Protein AF-A0ABD2W6V0-F1 (afdb_monomer)

Foldseek 3Di:
DAADPDADPVRVVVVLVCLVVQKDWLHDHPPDAQFADPVGGHNPDTDIDHPVQSVQWPDWDFAPDDPHRGTDIDTDGPPPPVPPVPFPPFDFPPVQFPVVQLVVLLVVLVVVLVVQCVVPVPDPVSNVVSNVVSNVRSSVRTTDTDRDDDDPDPVCDPVVVVLVVQLVVLSVCLNVCVVVPHDPVSNVVSVVSNVVSVND

InterPro domains:
  IPR005135 Endonuclease/exonuclease/phosphatase [PF14529] (1-73)
  IPR036691 Endonuclease/exonuclease/phosphatase superfamily [G3DSA:3.60.10.10] (1-77)
  IPR036691 Endonuclease/exonuclease/phosphatase superfamily [SSF56219] (1-79)

Radius of gyration: 30.48 Å; Cα contacts (8 Å, |Δi|>4): 213; chains: 1; bounding box: 74×31×85 Å

Nearest PDB structures (foldseek):
  2v0s-assembly1_A  TM=8.264E-01  e=1.433E-03  Homo sapiens
  5xsj-assembly1_L  TM=3.175E-01  e=5.972E+00  Clostridium beijerinckii NCIMB 8052
  6osr-assembly2_F  TM=2.141E-01  e=7.159E+00  Influenza A virus (A/Melbourne/1/1946(H1N1))

Sequence (200 aa):
MWGDSTTNENGEEFERFLAESGLVVLNENRGEPTFQTVNGASFIDATFASPGIARKLNLWRVETWGQSDYRPIRMEFSFEDEVETPKRDARFCVKRGKWGKYTESLLESKNKIRATITEYADDVNKKADAINDGIVKACNDAIPTSTGKYKQQAWWTGCLRIAKKKTEMLRRRYVAIMTEGRSAQSIEQARRMYRIQRRR

pLDDT: mean 82.99, std 11.91, range [44.0, 95.81]

Mean predicted aligned error: 15.38 Å

Secondary structure (DSSP, 8-state):
--S-SS--HHHHHHHHHHHHTT-EE----SS--SEEETTEEE-----EE-HHHHTTEEEEEE---SSSSBPPEEEEE------------PEE-GGG--HHHHHHHHHHHHHHHHHHHHHTTT-HHHHHHHHHHHHHHHHHHHS-EE-PPPPPPTTS-HHHHHHHHHHHHHHHHHHHHHHTT--HHHHHHHHHHHHHHHT-

Structure (mmCIF, N/CA/C/O backbone):
data_AF-A0ABD2W6V0-F1
#
_entry.id   AF-A0ABD2W6V0-F1
#
loop_
_atom_site.group_PDB
_atom_site.id
_atom_site.type_symbol
_atom_site.label_atom_id
_atom_site.label_alt_id
_atom_site.label_comp_id
_atom_site.label_asym_id
_atom_site.label_entity_id
_atom_site.label_seq_id
_atom_site.pdbx_PDB_ins_code
_atom_site.Cartn_x
_atom_site.Cartn_y
_atom_site.Cartn_z
_atom_site.occupancy
_atom_site.B_iso_or_equiv
_atom_site.auth_seq_id
_atom_site.auth_comp_id
_atom_site.auth_asym_id
_atom_site.auth_atom_id
_atom_site.pdbx_PDB_model_num
ATOM 1 N N . MET A 1 1 ? 13.698 -5.929 -18.998 1.00 63.06 1 MET A N 1
ATOM 2 C CA . MET A 1 1 ? 12.881 -6.375 -17.831 1.00 63.06 1 MET A CA 1
ATOM 3 C C . MET A 1 1 ? 11.381 -6.010 -17.912 1.00 63.06 1 MET A C 1
ATOM 5 O O . MET A 1 1 ? 10.643 -6.412 -17.016 1.00 63.06 1 MET A O 1
ATOM 9 N N . TRP A 1 2 ? 10.890 -5.346 -18.969 1.00 73.62 2 TRP A N 1
ATOM 10 C CA . TRP A 1 2 ? 9.526 -4.770 -19.025 1.00 73.62 2 TRP A CA 1
ATOM 11 C C . TRP A 1 2 ? 8.731 -5.056 -20.317 1.00 73.62 2 TRP A C 1
ATOM 13 O O . TRP A 1 2 ? 7.755 -4.374 -20.599 1.00 73.62 2 TRP A O 1
ATOM 23 N N . GLY A 1 3 ? 9.116 -6.073 -21.090 1.00 68.19 3 GLY A N 1
ATOM 24 C CA . GLY A 1 3 ? 8.391 -6.487 -22.301 1.00 68.19 3 GLY A CA 1
ATOM 25 C C . GLY A 1 3 ? 9.328 -6.939 -23.414 1.00 68.19 3 GLY A C 1
ATOM 26 O O . GLY A 1 3 ? 9.042 -7.920 -24.088 1.00 68.19 3 GLY A O 1
ATOM 27 N N . ASP A 1 4 ? 10.505 -6.316 -23.505 1.00 71.06 4 ASP A N 1
ATOM 28 C CA . ASP A 1 4 ? 11.503 -6.677 -24.509 1.00 71.06 4 ASP A CA 1
ATOM 29 C C . ASP A 1 4 ? 12.156 -8.047 -24.224 1.00 71.06 4 ASP A C 1
ATOM 31 O O . ASP A 1 4 ? 12.380 -8.442 -23.068 1.00 71.06 4 ASP A O 1
ATOM 35 N N . SER A 1 5 ? 12.447 -8.766 -25.308 1.00 67.38 5 SER A N 1
ATOM 36 C CA . SER A 1 5 ? 13.167 -10.041 -25.340 1.00 67.38 5 SER A CA 1
ATOM 37 C C . SER A 1 5 ? 14.677 -9.863 -25.179 1.00 67.38 5 SER A C 1
ATOM 39 O O . SER A 1 5 ? 15.352 -10.769 -24.684 1.00 67.38 5 SER A O 1
ATOM 41 N N . THR A 1 6 ? 15.188 -8.681 -25.527 1.00 69.88 6 THR A N 1
ATOM 42 C CA . THR A 1 6 ? 16.604 -8.320 -25.434 1.00 69.88 6 THR A CA 1
ATOM 43 C C . THR A 1 6 ? 16.825 -7.192 -24.425 1.00 69.88 6 THR A C 1
ATOM 45 O O . THR A 1 6 ? 15.887 -6.579 -23.912 1.00 69.88 6 THR A O 1
ATOM 48 N N . THR A 1 7 ? 18.071 -6.966 -24.012 1.00 73.50 7 THR A N 1
ATOM 49 C CA . THR A 1 7 ? 18.424 -5.811 -23.178 1.00 73.50 7 THR A CA 1
ATOM 50 C C . THR A 1 7 ? 19.728 -5.220 -23.693 1.00 73.50 7 THR A C 1
ATOM 52 O O . THR A 1 7 ? 20.683 -5.960 -23.900 1.00 73.50 7 THR A O 1
ATOM 55 N N . ASN A 1 8 ? 19.736 -3.911 -23.937 1.00 82.75 8 ASN A N 1
ATOM 56 C CA . ASN A 1 8 ? 20.915 -3.136 -24.323 1.00 82.75 8 ASN A CA 1
ATOM 57 C C . ASN A 1 8 ? 21.570 -2.500 -23.084 1.00 82.75 8 ASN A C 1
ATOM 59 O O . ASN A 1 8 ? 21.009 -2.580 -21.993 1.00 82.75 8 ASN A O 1
ATOM 63 N N . GLU A 1 9 ? 22.719 -1.842 -23.258 1.00 84.19 9 GLU A N 1
ATOM 64 C CA . GLU A 1 9 ? 23.483 -1.198 -22.173 1.00 84.19 9 GLU A CA 1
ATOM 65 C C . GLU A 1 9 ? 22.617 -0.258 -21.321 1.00 84.19 9 GLU A C 1
ATOM 67 O O . GLU A 1 9 ? 22.567 -0.402 -20.099 1.00 84.19 9 GLU A O 1
ATOM 72 N N . ASN A 1 10 ? 21.826 0.607 -21.967 1.00 84.19 10 ASN A N 1
ATOM 73 C CA . ASN A 1 10 ? 20.881 1.501 -21.288 1.00 84.19 10 ASN A CA 1
ATOM 74 C C . ASN A 1 10 ? 19.870 0.725 -20.431 1.00 84.19 10 ASN A C 1
ATOM 76 O O . ASN A 1 10 ? 19.528 1.124 -19.319 1.00 84.19 10 ASN A O 1
ATOM 80 N N . GLY A 1 11 ? 19.385 -0.411 -20.934 1.00 84.88 11 GLY A N 1
ATOM 81 C CA . GLY A 1 11 ? 18.482 -1.275 -20.191 1.00 84.88 11 GLY A CA 1
ATOM 82 C C . GLY A 1 11 ? 19.157 -1.988 -19.017 1.00 84.88 11 GLY A C 1
ATOM 83 O O . GLY A 1 11 ? 18.492 -2.268 -18.021 1.00 84.88 11 GLY A O 1
ATOM 84 N N . GLU A 1 12 ? 20.458 -2.269 -19.085 1.00 83.44 12 GLU A N 1
ATOM 85 C CA . GLU A 1 12 ? 21.214 -2.824 -17.955 1.00 83.44 12 GLU A CA 1
ATOM 86 C C . GLU A 1 12 ? 21.424 -1.792 -16.853 1.00 83.44 12 GLU A C 1
ATOM 88 O O . GLU A 1 12 ? 21.203 -2.092 -15.678 1.00 83.44 12 GLU A O 1
ATOM 93 N N . GLU A 1 13 ? 21.800 -0.571 -17.230 1.00 87.25 13 GLU A N 1
ATOM 94 C CA . GLU A 1 13 ? 21.973 0.542 -16.302 1.00 87.25 13 GLU A CA 1
ATOM 95 C C . GLU A 1 13 ? 20.653 0.904 -15.617 1.00 87.25 13 GLU A C 1
ATOM 97 O O . GLU A 1 13 ? 20.587 1.027 -14.393 1.00 87.25 13 GLU A O 1
ATOM 102 N N . PHE A 1 14 ? 19.558 0.954 -16.373 1.00 87.31 14 PHE A N 1
ATOM 103 C CA . PHE A 1 14 ? 18.242 1.196 -15.799 1.00 87.31 14 PHE A CA 1
ATOM 104 C C . PHE A 1 14 ? 17.790 0.053 -14.872 1.00 87.31 14 PHE A C 1
ATOM 106 O O . PHE A 1 14 ? 17.247 0.292 -13.794 1.00 87.31 14 PHE A O 1
ATOM 113 N N . GLU A 1 15 ? 18.060 -1.211 -15.220 1.00 84.06 15 GLU A N 1
ATOM 114 C CA . GLU A 1 15 ? 17.779 -2.340 -14.324 1.00 84.06 15 GLU A CA 1
ATOM 115 C C . GLU A 1 15 ? 18.611 -2.300 -13.036 1.00 84.06 15 GLU A C 1
ATOM 117 O O . GLU A 1 15 ? 18.109 -2.688 -11.974 1.00 84.06 15 GLU A O 1
ATOM 122 N N . ARG A 1 16 ? 19.862 -1.833 -13.115 1.00 83.12 16 ARG A N 1
ATOM 123 C CA . ARG A 1 16 ? 20.718 -1.580 -11.950 1.00 83.12 16 ARG A CA 1
ATOM 124 C C . ARG A 1 16 ? 20.098 -0.508 -11.058 1.00 83.12 16 ARG A C 1
ATOM 126 O O . ARG A 1 16 ? 19.854 -0.784 -9.884 1.00 83.12 16 ARG A O 1
ATOM 133 N N . PHE A 1 17 ? 19.745 0.641 -11.634 1.00 89.12 17 PHE A N 1
ATOM 134 C CA . PHE A 1 17 ? 19.101 1.748 -10.929 1.00 89.12 17 PHE A CA 1
ATOM 135 C C . PHE A 1 17 ? 17.843 1.300 -10.171 1.00 89.12 17 PHE A C 1
ATOM 137 O O . PHE A 1 17 ? 17.684 1.597 -8.984 1.00 89.12 17 PHE A O 1
ATOM 144 N N . LEU A 1 18 ? 16.960 0.533 -10.820 1.00 88.75 18 LEU A N 1
ATOM 145 C CA . LEU A 1 18 ? 15.741 0.033 -10.180 1.00 88.75 18 LEU A CA 1
ATOM 146 C C . LEU A 1 18 ? 16.046 -0.910 -9.011 1.00 88.75 18 LEU A C 1
ATOM 148 O O . LEU A 1 18 ? 15.394 -0.849 -7.965 1.00 88.75 18 LEU A O 1
ATOM 152 N N . ALA A 1 19 ? 17.034 -1.790 -9.177 1.00 83.38 19 ALA A N 1
ATOM 153 C CA . ALA A 1 19 ? 17.402 -2.757 -8.156 1.00 83.38 19 ALA A CA 1
ATOM 154 C C . ALA A 1 19 ? 18.007 -2.077 -6.916 1.00 83.38 19 ALA A C 1
ATOM 156 O O . ALA A 1 19 ? 17.573 -2.378 -5.796 1.00 83.38 19 ALA A O 1
ATOM 157 N N . G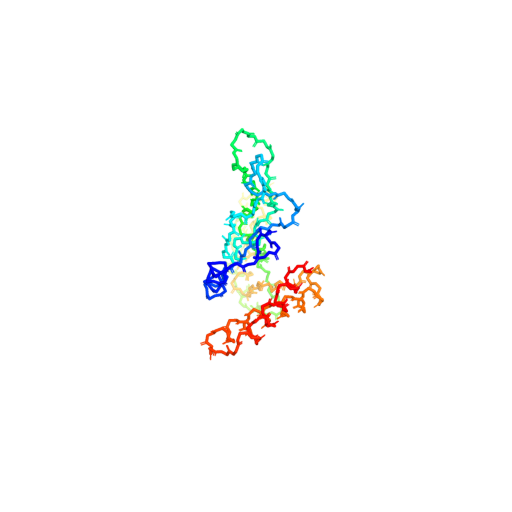LU A 1 20 ? 18.927 -1.134 -7.121 1.00 84.81 20 GLU A N 1
ATOM 158 C CA . GLU A 1 20 ? 19.550 -0.314 -6.074 1.00 84.81 20 GLU A CA 1
ATOM 159 C C . GLU A 1 20 ? 18.516 0.556 -5.349 1.00 84.81 20 GLU A C 1
ATOM 161 O O . GLU A 1 20 ? 18.465 0.560 -4.120 1.00 84.81 20 GLU A O 1
ATOM 166 N N . SER A 1 21 ? 17.598 1.180 -6.092 1.00 87.06 21 SER A N 1
ATOM 167 C CA . SER A 1 21 ? 16.547 2.051 -5.542 1.00 87.06 21 SER A CA 1
ATOM 168 C C . SER A 1 21 ? 15.407 1.298 -4.845 1.00 87.06 21 SER A C 1
ATOM 170 O O . SER A 1 21 ? 14.470 1.907 -4.331 1.00 87.06 21 SER A O 1
ATOM 172 N N . GLY A 1 22 ? 15.423 -0.039 -4.834 1.00 85.00 22 GLY A N 1
ATOM 173 C CA . GLY A 1 22 ? 14.339 -0.816 -4.225 1.00 85.00 22 GLY A CA 1
ATOM 174 C C . GLY A 1 22 ? 13.036 -0.830 -5.029 1.00 85.00 22 GLY A C 1
ATOM 175 O O . GLY A 1 22 ? 12.016 -1.285 -4.511 1.00 85.00 22 GLY A O 1
ATOM 176 N N . LEU A 1 23 ? 13.057 -0.346 -6.270 1.00 89.06 23 LEU A N 1
ATOM 177 C CA . LEU A 1 23 ? 11.894 -0.227 -7.140 1.00 89.06 23 LEU A CA 1
ATOM 178 C C . LEU A 1 23 ? 11.619 -1.549 -7.860 1.00 89.06 23 LEU A C 1
ATOM 180 O O . LEU A 1 23 ? 12.506 -2.374 -8.097 1.00 89.06 23 LEU A O 1
ATOM 184 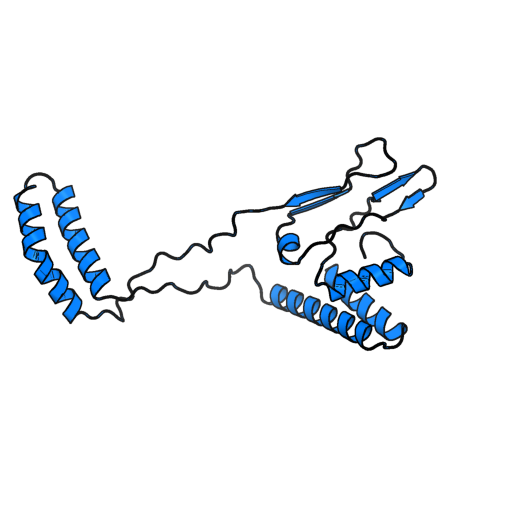N N . VAL A 1 24 ? 10.355 -1.761 -8.210 1.00 86.69 24 VAL A N 1
ATOM 185 C CA . VAL A 1 24 ? 9.910 -2.932 -8.963 1.00 86.69 24 VAL A CA 1
ATOM 186 C C . VAL A 1 24 ? 9.209 -2.485 -10.235 1.00 86.69 24 VAL A C 1
ATOM 188 O O . VAL A 1 24 ? 8.415 -1.549 -10.218 1.00 86.69 24 VAL A O 1
ATOM 191 N N . VAL A 1 25 ? 9.506 -3.162 -11.342 1.00 90.06 25 VAL A N 1
ATOM 192 C CA . VAL A 1 25 ? 8.800 -2.950 -12.612 1.00 90.06 25 VAL A CA 1
ATOM 193 C C . VAL A 1 25 ? 7.366 -3.479 -12.483 1.00 90.06 25 VAL A C 1
ATOM 195 O O . VAL A 1 25 ? 7.144 -4.542 -11.898 1.00 90.06 25 VAL A O 1
ATOM 198 N N . LEU A 1 26 ? 6.408 -2.742 -13.031 1.00 90.81 26 LEU A N 1
ATOM 199 C CA . LEU A 1 26 ? 4.979 -3.058 -13.006 1.00 90.81 26 LEU A CA 1
ATOM 200 C C . LEU A 1 26 ? 4.469 -3.623 -14.334 1.00 90.81 26 LEU A C 1
ATOM 202 O O . LEU A 1 26 ? 3.391 -4.203 -14.350 1.00 90.81 26 LEU A O 1
ATOM 206 N N . ASN A 1 27 ? 5.240 -3.497 -15.421 1.00 89.81 27 ASN A N 1
ATOM 207 C CA . ASN A 1 27 ? 4.864 -4.035 -16.726 1.00 89.81 27 ASN A CA 1
ATOM 208 C C . ASN A 1 27 ? 4.525 -5.530 -16.643 1.00 89.81 27 ASN A C 1
ATOM 210 O O . ASN A 1 27 ? 5.378 -6.353 -16.285 1.00 89.81 27 ASN A O 1
ATOM 214 N N . GLU A 1 28 ? 3.300 -5.875 -17.036 1.00 80.75 28 GLU A N 1
ATOM 215 C CA . GLU A 1 28 ? 2.890 -7.248 -17.305 1.00 80.75 28 GLU A CA 1
ATOM 216 C C . GLU A 1 28 ? 3.189 -7.577 -18.765 1.00 80.75 28 GLU A C 1
ATOM 218 O O . GLU A 1 28 ? 2.693 -6.929 -19.684 1.00 80.75 28 GLU A O 1
ATOM 223 N N . ASN A 1 29 ? 3.994 -8.611 -19.007 1.00 65.56 29 ASN A N 1
ATOM 224 C CA . ASN A 1 29 ? 4.285 -9.026 -20.373 1.00 65.56 29 ASN A CA 1
ATOM 225 C C . ASN A 1 29 ? 3.131 -9.876 -20.928 1.00 65.56 29 ASN A C 1
ATOM 227 O O . ASN A 1 29 ? 3.187 -11.104 -20.885 1.00 65.56 29 ASN A O 1
ATOM 231 N N . ARG A 1 30 ? 2.078 -9.210 -21.416 1.00 66.62 30 ARG A N 1
ATOM 232 C CA . ARG A 1 30 ? 0.943 -9.842 -22.113 1.00 66.62 30 ARG A CA 1
ATOM 233 C C . ARG A 1 30 ? 1.090 -9.864 -23.640 1.00 66.62 30 ARG A C 1
ATOM 235 O O . ARG A 1 30 ? 0.164 -10.286 -24.317 1.00 66.62 30 ARG A O 1
ATOM 242 N N . GLY A 1 31 ? 2.242 -9.448 -24.171 1.00 69.38 31 GLY A N 1
ATOM 243 C CA . GLY A 1 31 ? 2.550 -9.501 -25.605 1.00 69.38 31 GLY A CA 1
ATOM 244 C C . GLY A 1 31 ? 2.208 -8.244 -26.412 1.00 69.38 31 GLY A C 1
ATOM 245 O O . GLY A 1 31 ? 2.571 -8.183 -27.581 1.00 69.38 31 GLY A O 1
ATOM 246 N N . GLU A 1 32 ? 1.584 -7.228 -25.811 1.00 87.25 32 GLU A N 1
ATOM 247 C CA . GLU A 1 32 ? 1.271 -5.972 -26.505 1.00 87.25 32 GLU A CA 1
ATOM 248 C C . GLU A 1 32 ? 2.446 -4.973 -26.430 1.0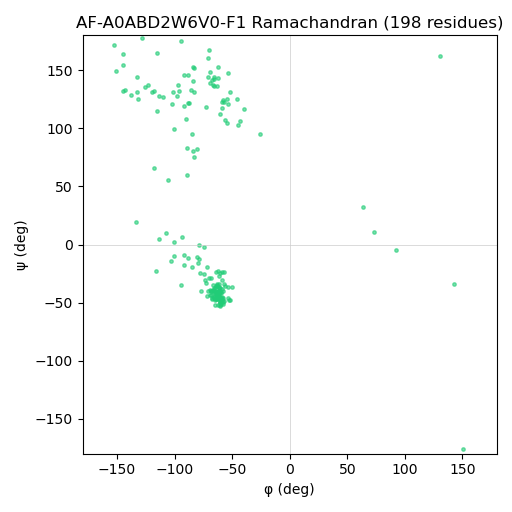0 87.25 32 GLU A C 1
ATOM 250 O O . GLU A 1 32 ? 2.850 -4.615 -25.318 1.00 87.25 32 GLU A O 1
ATOM 255 N N . PRO A 1 33 ? 3.002 -4.510 -27.569 1.00 89.94 33 PRO A N 1
ATOM 256 C CA . PRO A 1 33 ? 4.087 -3.525 -27.595 1.00 89.94 33 PRO A CA 1
ATOM 257 C C . PRO A 1 33 ? 3.605 -2.151 -27.130 1.00 89.94 33 PRO A C 1
ATOM 259 O O . PRO A 1 33 ? 2.457 -1.794 -27.375 1.00 89.94 33 PRO A O 1
ATOM 262 N N . THR A 1 34 ? 4.470 -1.360 -26.495 1.00 91.25 34 THR A N 1
ATOM 263 C CA . THR A 1 34 ? 4.124 0.010 -26.062 1.00 91.25 34 THR A CA 1
ATOM 264 C C . THR A 1 34 ? 4.323 1.036 -27.177 1.00 91.25 34 THR A C 1
ATOM 266 O O . THR A 1 34 ? 3.720 2.103 -27.152 1.00 91.25 34 THR A O 1
ATOM 269 N N . PHE A 1 35 ? 5.112 0.680 -28.191 1.00 91.56 35 PHE A N 1
ATOM 270 C CA . PHE A 1 35 ? 5.339 1.468 -29.391 1.00 91.56 35 PHE A CA 1
ATOM 271 C C . PHE A 1 35 ? 5.206 0.577 -30.629 1.00 91.56 35 PHE A C 1
ATOM 273 O O . PHE A 1 35 ? 5.790 -0.509 -30.683 1.00 91.56 35 PHE A O 1
ATOM 280 N N . GLN A 1 36 ? 4.442 1.012 -31.626 1.00 92.12 36 GLN A N 1
ATOM 281 C CA . GLN A 1 36 ? 4.254 0.281 -32.871 1.00 92.12 36 GLN A CA 1
ATOM 282 C C . GLN A 1 36 ? 4.133 1.226 -34.062 1.00 92.12 36 GLN A C 1
ATOM 284 O O . GLN A 1 36 ? 3.330 2.147 -34.061 1.00 92.12 36 GLN A O 1
ATOM 289 N N . THR A 1 37 ? 4.881 0.909 -35.113 1.00 91.62 37 THR A N 1
ATOM 290 C CA . THR A 1 37 ? 4.839 1.578 -36.416 1.00 91.62 37 THR A CA 1
ATOM 291 C C . THR A 1 37 ? 4.657 0.537 -37.520 1.00 91.62 37 THR A C 1
ATOM 293 O O . THR A 1 37 ? 4.709 -0.672 -37.275 1.00 91.62 37 THR A O 1
ATOM 296 N N . VAL A 1 38 ? 4.545 0.994 -38.769 1.00 89.62 38 VAL A N 1
ATOM 297 C CA . VAL A 1 38 ? 4.610 0.118 -39.953 1.0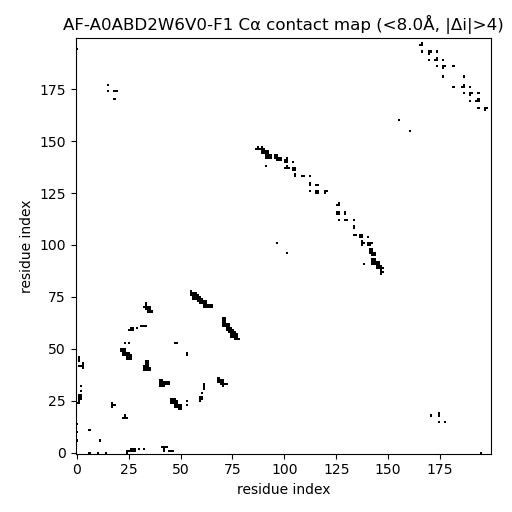0 89.62 38 VAL A CA 1
ATOM 298 C C . VAL A 1 38 ? 5.929 -0.660 -40.062 1.00 89.62 38 VAL A C 1
ATOM 300 O O . VAL A 1 38 ? 5.962 -1.724 -40.671 1.00 89.62 38 VAL A O 1
ATOM 303 N N . ASN A 1 39 ? 7.006 -0.156 -39.449 1.00 91.81 39 ASN A N 1
ATOM 304 C CA . ASN A 1 39 ? 8.349 -0.732 -39.536 1.00 91.81 39 ASN A CA 1
ATOM 305 C C . ASN A 1 39 ? 8.656 -1.731 -38.412 1.00 91.81 39 ASN A C 1
ATOM 307 O O . ASN A 1 39 ? 9.696 -2.387 -38.446 1.00 91.81 39 ASN A O 1
ATOM 311 N N . GLY A 1 40 ? 7.789 -1.845 -37.403 1.00 89.06 40 GLY A N 1
ATOM 312 C CA . GLY A 1 40 ? 7.996 -2.768 -36.292 1.00 89.06 40 GLY A CA 1
ATOM 313 C C . GLY A 1 40 ? 7.380 -2.307 -34.979 1.00 89.06 40 GLY A C 1
ATOM 314 O O . GLY A 1 40 ? 6.708 -1.278 -34.898 1.00 89.06 40 GLY A O 1
ATOM 315 N N . ALA A 1 41 ? 7.627 -3.100 -33.940 1.00 89.88 41 ALA A N 1
ATOM 316 C CA . ALA A 1 41 ? 7.063 -2.928 -32.611 1.00 89.88 41 ALA A CA 1
ATOM 317 C C . ALA A 1 41 ? 8.146 -3.052 -31.532 1.00 89.88 41 ALA A C 1
ATOM 319 O O . ALA A 1 41 ? 9.061 -3.867 -31.661 1.00 89.88 41 ALA A O 1
ATOM 320 N N . SER A 1 42 ? 8.035 -2.264 -30.464 1.00 88.56 42 SER A N 1
ATOM 321 C CA . SER A 1 42 ? 8.988 -2.266 -29.354 1.00 88.56 42 SER A CA 1
ATOM 322 C C . SER A 1 42 ? 8.315 -2.019 -27.998 1.00 88.56 42 SER A C 1
ATOM 324 O O . SER A 1 42 ? 7.160 -1.599 -27.897 1.00 88.56 42 SER A O 1
ATOM 326 N N . PHE A 1 43 ? 9.048 -2.338 -26.929 1.00 89.88 43 PHE A N 1
ATOM 327 C CA . PHE A 1 43 ? 8.601 -2.246 -25.536 1.00 89.88 43 PHE A CA 1
ATOM 328 C C . PHE A 1 43 ? 9.489 -1.249 -24.789 1.00 89.88 43 PHE A C 1
ATOM 330 O O . PHE A 1 43 ? 10.293 -1.629 -23.935 1.00 89.88 43 PHE A O 1
ATOM 337 N N . ILE A 1 44 ? 9.408 0.019 -25.175 1.00 88.50 44 ILE A N 1
ATOM 338 C CA . ILE A 1 44 ? 10.313 1.066 -24.684 1.00 88.50 44 ILE A CA 1
ATOM 339 C C . ILE A 1 44 ? 9.782 1.786 -23.441 1.00 88.50 44 ILE A C 1
ATOM 341 O O . ILE A 1 44 ? 10.569 2.374 -22.703 1.00 88.50 44 ILE A O 1
ATOM 345 N N . ASP A 1 45 ? 8.484 1.673 -23.150 1.00 90.50 45 ASP A N 1
ATOM 346 C CA . ASP A 1 45 ? 7.868 2.334 -22.002 1.00 90.50 45 ASP A CA 1
ATOM 347 C C . ASP A 1 45 ? 7.875 1.421 -20.771 1.00 90.50 45 ASP A C 1
ATOM 349 O O . ASP A 1 45 ? 7.286 0.334 -20.745 1.00 90.50 45 ASP A O 1
ATOM 353 N N . ALA A 1 46 ? 8.547 1.874 -19.713 1.00 89.75 46 ALA A N 1
ATOM 354 C CA . ALA A 1 46 ? 8.672 1.148 -18.457 1.00 89.75 46 ALA A CA 1
ATOM 355 C C . ALA A 1 46 ? 7.879 1.838 -17.343 1.00 89.75 46 ALA A C 1
ATOM 357 O O . ALA A 1 46 ? 8.085 3.006 -17.028 1.00 89.75 46 ALA A O 1
ATOM 358 N N . THR A 1 47 ? 7.010 1.082 -16.682 1.00 92.44 47 THR A N 1
ATOM 359 C CA . THR A 1 47 ? 6.343 1.479 -15.444 1.00 92.44 47 THR A CA 1
ATOM 360 C C . THR A 1 47 ? 7.041 0.805 -14.269 1.00 92.44 47 THR A C 1
ATOM 362 O O . THR A 1 47 ? 7.248 -0.409 -14.264 1.00 92.44 47 THR A O 1
ATOM 365 N N . PHE A 1 48 ? 7.379 1.565 -13.234 1.00 93.44 48 PHE A N 1
ATOM 366 C CA . PHE A 1 48 ? 7.984 1.042 -12.014 1.00 93.44 48 PHE A CA 1
ATOM 367 C C . PHE A 1 48 ? 7.487 1.817 -10.797 1.00 93.44 48 PHE A C 1
ATOM 369 O O . PHE A 1 48 ? 7.084 2.971 -10.902 1.00 93.44 48 PHE A O 1
ATOM 376 N N . ALA A 1 49 ? 7.501 1.178 -9.632 1.00 92.56 49 ALA A N 1
ATOM 377 C CA . ALA A 1 49 ? 7.083 1.820 -8.395 1.00 92.56 49 ALA A CA 1
ATOM 378 C C . ALA A 1 49 ? 7.764 1.207 -7.173 1.00 92.56 49 ALA A C 1
ATOM 380 O O . ALA A 1 49 ? 8.421 0.164 -7.247 1.00 92.56 49 ALA A O 1
ATOM 381 N N . SER A 1 50 ? 7.575 1.844 -6.017 1.00 89.06 50 SER A N 1
ATOM 382 C CA . SER A 1 50 ? 7.949 1.234 -4.746 1.00 89.06 50 SER A CA 1
ATOM 383 C C . SER A 1 50 ? 7.131 -0.045 -4.513 1.00 89.06 50 SER A C 1
ATOM 385 O O . SER A 1 50 ? 5.980 -0.138 -4.957 1.00 89.06 50 SER A O 1
ATOM 387 N N . PRO A 1 51 ? 7.649 -1.025 -3.749 1.00 83.88 51 PRO A N 1
ATOM 388 C CA . PRO A 1 51 ? 6.904 -2.241 -3.438 1.00 83.88 51 PRO A CA 1
ATOM 389 C C . PRO A 1 51 ? 5.560 -1.970 -2.749 1.00 83.88 51 PRO A C 1
ATOM 391 O O . PRO A 1 51 ? 4.680 -2.823 -2.779 1.00 83.88 51 PRO A O 1
ATOM 394 N N . GLY A 1 52 ? 5.408 -0.819 -2.082 1.00 83.00 52 GLY A N 1
ATOM 395 C CA . GLY A 1 52 ? 4.153 -0.379 -1.471 1.00 83.00 52 GLY A CA 1
ATOM 396 C C . GLY A 1 52 ? 3.063 -0.107 -2.498 1.00 83.00 52 GLY A C 1
ATOM 397 O O . GLY A 1 52 ? 1.980 -0.674 -2.393 1.00 83.00 52 GLY A O 1
ATOM 398 N N . ILE A 1 53 ? 3.382 0.705 -3.505 1.00 86.81 53 ILE A N 1
ATOM 399 C CA . ILE A 1 53 ? 2.474 1.043 -4.607 1.00 86.81 53 ILE A CA 1
ATOM 400 C C . ILE A 1 53 ? 2.243 -0.165 -5.514 1.00 86.81 53 ILE A C 1
ATOM 402 O O . ILE A 1 53 ? 1.111 -0.428 -5.902 1.00 86.81 53 ILE A O 1
ATOM 406 N N . ALA A 1 54 ? 3.282 -0.962 -5.772 1.00 87.56 54 ALA A N 1
ATOM 407 C CA . ALA A 1 54 ? 3.176 -2.169 -6.588 1.00 87.56 54 ALA A CA 1
ATOM 408 C C . ALA A 1 54 ? 2.130 -3.167 -6.063 1.00 87.56 54 ALA A C 1
ATOM 410 O O . ALA A 1 54 ? 1.473 -3.833 -6.849 1.00 87.56 54 ALA A O 1
ATOM 411 N N . ARG A 1 55 ? 1.944 -3.259 -4.736 1.00 81.56 55 ARG A N 1
ATOM 412 C CA . ARG A 1 55 ? 0.914 -4.121 -4.122 1.00 81.56 55 ARG A CA 1
ATOM 413 C C . ARG A 1 55 ? -0.511 -3.611 -4.305 1.00 81.56 55 ARG A C 1
ATOM 415 O O . ARG A 1 55 ? -1.437 -4.380 -4.091 1.00 81.56 55 ARG A O 1
ATOM 422 N N . LYS A 1 56 ? -0.670 -2.325 -4.608 1.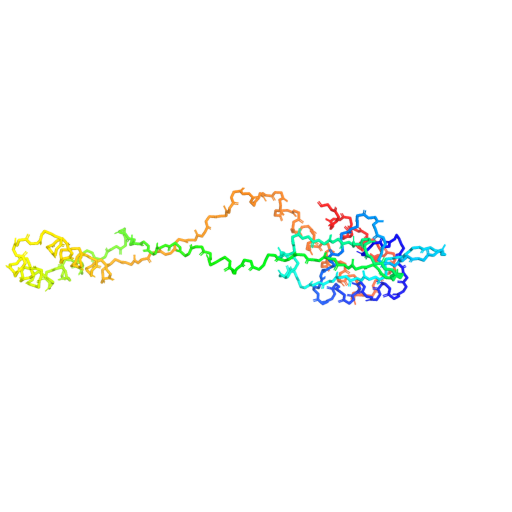00 85.12 56 LYS A N 1
ATOM 423 C CA . LYS A 1 56 ? -1.971 -1.693 -4.830 1.00 85.12 56 LYS A CA 1
ATOM 424 C C . LYS A 1 56 ? -2.406 -1.788 -6.289 1.00 85.12 56 LYS A C 1
ATOM 426 O O . LYS A 1 56 ? -3.539 -1.454 -6.588 1.00 85.12 56 LYS A O 1
ATOM 431 N N . LEU A 1 57 ? -1.517 -2.193 -7.193 1.00 88.88 57 LEU A N 1
ATOM 432 C CA . LEU A 1 57 ? -1.818 -2.344 -8.610 1.00 88.88 57 LEU A CA 1
ATOM 433 C C . LEU A 1 57 ? -2.709 -3.576 -8.826 1.00 88.88 57 LEU A C 1
ATOM 435 O O . LEU A 1 57 ? -2.286 -4.695 -8.543 1.00 88.88 57 LEU A O 1
ATOM 439 N N . ASN A 1 58 ? -3.912 -3.364 -9.351 1.00 87.88 58 ASN A N 1
ATOM 440 C CA . ASN A 1 58 ? -4.848 -4.435 -9.708 1.00 87.88 58 ASN A CA 1
ATOM 441 C C . ASN A 1 58 ? -4.732 -4.835 -11.175 1.00 87.88 58 ASN A C 1
ATOM 443 O O . ASN A 1 58 ? -4.942 -5.992 -11.530 1.00 87.88 58 ASN A O 1
ATOM 447 N N . LEU A 1 59 ? -4.445 -3.853 -12.029 1.00 89.12 59 LEU A N 1
ATOM 448 C CA . LEU A 1 59 ? -4.394 -4.026 -13.469 1.00 89.12 59 LEU A CA 1
ATOM 449 C C . LEU A 1 59 ? -3.273 -3.174 -14.037 1.00 89.12 59 LEU A C 1
ATOM 451 O O . LEU A 1 59 ? -3.185 -1.982 -13.745 1.00 89.12 59 LEU A O 1
ATOM 455 N N . TRP A 1 60 ? -2.477 -3.781 -14.906 1.00 93.00 60 TRP A N 1
ATOM 456 C CA . TRP A 1 60 ? -1.588 -3.087 -15.822 1.00 93.00 60 TRP A CA 1
ATOM 457 C C . TRP A 1 60 ? -1.789 -3.679 -17.212 1.00 93.00 60 TRP A C 1
ATOM 459 O O . TRP A 1 60 ? -1.706 -4.896 -17.388 1.00 93.00 60 TRP A O 1
ATOM 469 N N . ARG A 1 61 ? -2.088 -2.839 -18.203 1.00 91.56 61 ARG A N 1
ATOM 470 C CA . ARG A 1 61 ? -2.233 -3.270 -19.598 1.00 91.56 61 ARG A CA 1
ATOM 471 C C . ARG A 1 61 ? -1.878 -2.153 -20.564 1.00 91.56 61 ARG A C 1
ATOM 473 O O . ARG A 1 61 ? -2.108 -0.980 -20.279 1.00 91.56 61 ARG A O 1
ATOM 480 N N . VAL A 1 62 ? -1.371 -2.549 -21.723 1.00 92.25 62 VAL A N 1
ATOM 481 C CA . VAL A 1 62 ? -1.250 -1.661 -22.876 1.00 92.25 62 VAL A CA 1
ATOM 482 C C . VAL A 1 62 ? -2.592 -1.642 -23.596 1.00 92.25 62 VAL A C 1
ATOM 484 O O . VAL A 1 62 ? -3.194 -2.689 -23.834 1.00 92.25 62 VAL A O 1
ATOM 487 N N . GLU A 1 63 ? -3.079 -0.451 -23.900 1.00 91.69 63 GLU A N 1
ATOM 488 C CA . GLU A 1 63 ? -4.293 -0.248 -24.668 1.00 91.69 63 GLU A CA 1
ATOM 489 C C . GLU A 1 63 ? -3.981 -0.111 -26.155 1.00 91.69 63 GLU A C 1
ATOM 491 O O . GLU A 1 63 ? -2.964 0.451 -26.548 1.00 91.69 63 GLU A O 1
ATOM 496 N N . THR A 1 64 ? -4.878 -0.609 -26.999 1.00 87.31 64 THR A N 1
ATOM 497 C CA . THR A 1 64 ? -4.723 -0.566 -28.461 1.00 87.31 64 THR A CA 1
ATOM 498 C C . THR A 1 64 ? -5.532 0.554 -29.109 1.00 87.31 64 THR A C 1
ATOM 500 O O . THR A 1 64 ? -5.559 0.659 -30.332 1.00 87.31 64 THR A O 1
ATOM 503 N N . TRP A 1 65 ? -6.227 1.370 -28.313 1.00 85.06 65 TRP A N 1
ATOM 504 C CA . TRP A 1 65 ? -6.939 2.539 -28.816 1.00 85.06 65 TRP A CA 1
ATOM 505 C C . TRP A 1 65 ? -5.983 3.729 -28.938 1.00 85.06 65 TRP A C 1
ATOM 507 O O . TRP A 1 65 ? -5.120 3.944 -28.090 1.00 85.06 65 TRP A O 1
ATOM 517 N N . GLY A 1 66 ? -6.153 4.509 -30.004 1.00 80.50 66 GLY A N 1
ATOM 518 C CA . GLY A 1 66 ? -5.296 5.646 -30.337 1.00 80.50 66 GLY A CA 1
ATOM 519 C C . GLY A 1 66 ? -4.830 5.600 -31.791 1.00 80.50 66 GLY A C 1
ATOM 520 O O . GLY A 1 66 ? -4.919 4.570 -32.451 1.00 80.50 66 GLY A O 1
ATOM 521 N N . GLN A 1 67 ? -4.366 6.743 -32.295 1.00 84.00 67 GLN A N 1
ATOM 522 C CA . GLN A 1 67 ? -3.770 6.877 -33.635 1.00 84.00 67 GLN A CA 1
ATOM 523 C C . GLN A 1 67 ? -2.277 7.234 -33.578 1.00 84.00 67 GLN A C 1
ATOM 525 O O . GLN A 1 67 ? -1.666 7.502 -34.606 1.00 84.00 67 GLN A O 1
ATOM 530 N N . SER A 1 68 ? -1.704 7.279 -32.373 1.00 89.75 68 SER A N 1
ATOM 531 C CA . SER A 1 68 ? -0.273 7.489 -32.169 1.00 89.75 68 SER A CA 1
ATOM 532 C C . SER A 1 68 ? 0.472 6.166 -32.317 1.00 89.75 68 SER A C 1
ATOM 534 O O . SER A 1 68 ? -0.065 5.113 -31.974 1.00 89.75 68 SER A O 1
ATOM 536 N N . ASP A 1 69 ? 1.732 6.242 -32.737 1.00 92.44 69 ASP A N 1
ATOM 537 C CA . ASP A 1 69 ? 2.650 5.103 -32.701 1.00 92.44 69 ASP A CA 1
ATOM 538 C C . ASP A 1 69 ? 2.919 4.638 -31.255 1.00 92.44 69 ASP A C 1
ATOM 540 O O . ASP A 1 69 ? 3.251 3.478 -31.017 1.00 92.44 69 ASP A O 1
ATOM 544 N N . TYR A 1 70 ? 2.734 5.521 -30.265 1.00 92.81 70 TYR A N 1
ATOM 545 C CA . TYR A 1 70 ? 2.742 5.161 -28.846 1.00 92.81 70 TYR A CA 1
ATOM 546 C C . TYR A 1 70 ? 1.368 4.690 -28.385 1.00 92.81 70 TYR A C 1
ATOM 548 O O . TYR A 1 70 ? 0.353 5.363 -28.585 1.00 92.81 70 TYR A O 1
ATOM 556 N N . ARG A 1 71 ? 1.358 3.566 -27.672 1.00 91.81 71 ARG A N 1
ATOM 557 C CA . ARG A 1 71 ? 0.153 2.970 -27.113 1.00 91.81 71 ARG A CA 1
ATOM 558 C C . ARG A 1 71 ? -0.047 3.369 -25.647 1.00 91.81 71 ARG A C 1
ATOM 560 O O . ARG A 1 71 ? 0.889 3.256 -24.853 1.00 91.81 71 ARG A O 1
ATOM 567 N N . PRO A 1 72 ? -1.256 3.804 -25.245 1.00 92.81 72 PRO A N 1
ATOM 568 C CA . PRO A 1 72 ? -1.523 4.181 -23.861 1.00 92.81 72 PRO A CA 1
ATOM 569 C C . PRO A 1 72 ? -1.339 3.009 -22.891 1.00 92.81 72 PRO A C 1
ATOM 571 O O . PRO A 1 72 ? -1.722 1.878 -23.182 1.00 92.81 72 PRO A O 1
ATOM 574 N N . ILE A 1 73 ? -0.818 3.286 -21.696 1.00 92.94 73 ILE A N 1
ATOM 575 C CA . ILE A 1 73 ? -0.742 2.310 -20.601 1.00 92.94 73 ILE A CA 1
ATOM 576 C C . ILE A 1 73 ? -1.858 2.612 -19.603 1.00 92.94 73 ILE A C 1
ATOM 578 O O . ILE A 1 73 ? -1.901 3.693 -19.013 1.00 92.94 73 ILE A O 1
ATOM 582 N N . ARG A 1 74 ? -2.747 1.640 -19.381 1.00 92.81 74 ARG A N 1
ATOM 583 C CA . ARG A 1 74 ? -3.807 1.717 -18.374 1.00 92.81 74 ARG A CA 1
ATOM 584 C C . ARG A 1 74 ? -3.378 0.987 -17.110 1.00 92.81 74 ARG A C 1
ATOM 586 O O . ARG A 1 74 ? -2.994 -0.183 -17.147 1.00 92.81 74 ARG A O 1
ATOM 593 N N . MET A 1 75 ? -3.485 1.692 -15.988 1.00 93.50 75 MET A N 1
ATOM 594 C CA . MET A 1 75 ? -3.212 1.167 -14.657 1.00 93.50 75 MET A CA 1
ATOM 595 C C . MET A 1 75 ? -4.406 1.405 -13.749 1.00 93.50 75 MET A C 1
ATOM 597 O O . MET A 1 75 ? -4.951 2.507 -13.716 1.00 93.50 75 MET A O 1
ATOM 601 N N . GLU A 1 76 ? -4.780 0.388 -12.986 1.00 93.31 76 GLU A N 1
ATOM 602 C CA . GLU A 1 76 ? -5.779 0.518 -11.931 1.00 93.31 76 GLU A CA 1
ATOM 603 C C . GLU A 1 76 ? -5.136 0.206 -10.590 1.00 93.31 76 GLU A C 1
ATOM 605 O O . GLU A 1 76 ? -4.457 -0.812 -10.436 1.00 93.31 76 GLU A O 1
ATOM 610 N N . PHE A 1 77 ? -5.379 1.076 -9.615 1.00 89.38 77 PHE A N 1
ATOM 611 C CA . PHE A 1 77 ? -4.867 0.924 -8.266 1.00 89.38 77 PHE A CA 1
ATOM 612 C C . PHE A 1 77 ? -6.019 0.841 -7.267 1.00 89.38 77 PHE A C 1
ATOM 614 O O . PHE A 1 77 ? -6.885 1.713 -7.246 1.00 89.38 77 PHE A O 1
ATOM 621 N N . SER A 1 78 ? -5.978 -0.156 -6.388 1.00 85.06 78 SER A N 1
ATOM 622 C CA . SER A 1 78 ? -6.763 -0.172 -5.159 1.00 85.06 78 SER A CA 1
ATOM 623 C C . SER A 1 78 ? -6.016 0.593 -4.080 1.00 85.06 78 SER A C 1
ATOM 625 O O . SER A 1 78 ? -5.166 0.061 -3.362 1.00 85.06 78 SER A O 1
ATOM 627 N N . PHE A 1 79 ? -6.368 1.864 -3.943 1.00 76.62 79 PHE A N 1
ATOM 628 C CA . PHE A 1 79 ? -6.174 2.596 -2.702 1.00 76.62 79 PHE A CA 1
ATOM 629 C C . PHE A 1 79 ? -7.428 2.410 -1.851 1.00 76.62 79 PHE A C 1
ATOM 631 O O . PHE A 1 79 ? -8.115 3.372 -1.543 1.00 76.62 79 PHE A O 1
ATOM 638 N N . GLU A 1 80 ? -7.761 1.164 -1.505 1.00 63.72 80 GLU A N 1
ATOM 639 C CA . GLU A 1 80 ? -8.576 0.992 -0.305 1.00 63.72 80 GLU A CA 1
ATOM 640 C C . GLU A 1 80 ? -7.778 1.651 0.816 1.00 63.72 80 GLU A C 1
ATOM 642 O O . GLU A 1 80 ? -6.583 1.343 0.970 1.00 63.72 80 GLU A O 1
ATOM 647 N N . ASP A 1 81 ? -8.404 2.628 1.485 1.00 48.22 81 ASP A N 1
ATOM 648 C CA . ASP A 1 81 ? -7.865 3.279 2.674 1.00 48.22 81 ASP A CA 1
ATOM 649 C C . ASP A 1 81 ? -7.220 2.193 3.494 1.00 48.22 81 ASP A C 1
ATOM 651 O O . ASP A 1 81 ? -7.892 1.214 3.817 1.00 48.22 81 ASP A O 1
ATOM 655 N N . GLU A 1 82 ? -5.900 2.331 3.656 1.00 47.31 82 GLU A N 1
ATOM 656 C CA . GLU A 1 82 ? -4.996 1.417 4.334 1.00 47.31 82 GLU A CA 1
ATOM 657 C C . GLU A 1 82 ? -5.797 0.645 5.359 1.00 47.31 82 GLU A C 1
ATOM 659 O O . GLU A 1 82 ? -6.067 1.251 6.388 1.00 47.31 82 GLU A O 1
ATOM 664 N N . VAL A 1 83 ? -6.279 -0.572 5.002 1.00 46.59 83 VAL A N 1
ATOM 665 C CA . VAL A 1 83 ? -7.353 -1.251 5.749 1.00 46.59 83 VAL A CA 1
ATOM 666 C C . VAL A 1 83 ? -6.989 -1.057 7.188 1.00 46.59 83 VAL A C 1
ATOM 668 O O . VAL A 1 83 ? -5.972 -1.629 7.599 1.00 46.59 83 VAL A O 1
ATOM 671 N N . GLU A 1 84 ? -7.714 -0.165 7.886 1.00 44.00 84 GLU A N 1
ATOM 672 C CA . GLU A 1 84 ? -7.482 0.074 9.297 1.00 44.00 84 GLU A CA 1
ATOM 673 C C . GLU A 1 84 ? -7.596 -1.328 9.818 1.00 44.00 84 GLU A C 1
ATOM 675 O O . GLU A 1 84 ? -8.684 -1.892 9.730 1.00 44.00 84 GLU A O 1
ATOM 680 N N . THR A 1 85 ? -6.469 -1.959 10.159 1.00 47.66 85 THR A N 1
ATOM 681 C CA . THR A 1 85 ? -6.459 -3.398 10.391 1.00 47.66 85 THR A CA 1
ATOM 682 C C . THR A 1 85 ? -7.505 -3.568 11.466 1.00 47.66 85 THR A C 1
ATOM 684 O O . THR A 1 85 ? -7.199 -3.061 12.547 1.00 47.66 85 THR A O 1
ATOM 687 N N . PRO A 1 86 ? -8.717 -4.115 11.195 1.00 46.66 86 PRO A N 1
ATOM 688 C CA . PRO A 1 86 ? -9.913 -3.788 11.965 1.00 46.66 86 PRO A CA 1
ATOM 689 C C . PRO A 1 86 ? -9.552 -3.810 13.438 1.00 46.66 86 PRO A C 1
ATOM 691 O O . PRO A 1 86 ? -9.205 -4.874 13.960 1.00 46.66 86 PRO A O 1
ATOM 694 N N . LYS A 1 87 ? -9.381 -2.646 14.078 1.00 52.12 87 LYS A N 1
ATOM 695 C CA . LYS A 1 87 ? -8.810 -2.649 15.427 1.00 52.12 87 LYS A CA 1
ATOM 696 C C . LYS A 1 87 ? -9.805 -3.474 16.219 1.00 52.12 87 LYS A C 1
ATOM 698 O O . LYS A 1 87 ? -10.969 -3.108 16.285 1.00 52.12 87 LYS A O 1
ATOM 703 N N . ARG A 1 88 ? -9.407 -4.668 16.682 1.00 58.50 88 ARG A N 1
ATOM 704 C CA . ARG A 1 88 ? -10.340 -5.496 17.445 1.00 58.50 88 ARG A CA 1
ATOM 705 C C . ARG A 1 88 ? -10.751 -4.627 18.610 1.00 58.50 88 ARG A C 1
ATOM 707 O O . ARG A 1 88 ? -9.850 -4.194 19.334 1.00 58.50 88 ARG A O 1
ATOM 714 N N . ASP A 1 89 ? -12.055 -4.416 18.765 1.00 65.25 89 ASP A N 1
ATOM 715 C CA . ASP A 1 89 ? -12.578 -3.692 19.913 1.00 65.25 89 ASP A CA 1
ATOM 716 C C . ASP A 1 89 ? -11.891 -4.234 21.157 1.00 65.25 89 ASP A C 1
ATOM 718 O O . ASP A 1 89 ? -11.784 -5.456 21.362 1.00 65.25 89 ASP A O 1
ATOM 722 N N . ALA A 1 90 ? -11.289 -3.314 21.903 1.00 74.94 90 ALA A N 1
ATOM 723 C CA . ALA A 1 90 ? -10.480 -3.645 23.052 1.00 74.94 90 ALA A CA 1
ATOM 724 C C . ALA A 1 90 ? -11.363 -4.423 24.036 1.00 74.94 90 ALA A C 1
ATOM 726 O O . ALA A 1 90 ? -12.382 -3.924 24.501 1.00 74.94 90 ALA A O 1
ATOM 727 N N . ARG A 1 91 ? -11.008 -5.681 24.325 1.00 83.25 91 ARG A N 1
ATOM 728 C CA . ARG A 1 91 ? -11.818 -6.532 25.212 1.00 83.25 91 ARG A CA 1
ATOM 729 C C . ARG A 1 91 ? -11.250 -6.504 26.613 1.00 83.25 91 ARG A C 1
ATOM 731 O O . ARG A 1 91 ? -10.037 -6.649 26.782 1.00 83.25 91 ARG A O 1
ATOM 738 N N . PHE A 1 92 ? -12.116 -6.413 27.614 1.00 90.06 92 PHE A N 1
ATOM 739 C CA . PHE A 1 92 ? -11.722 -6.566 29.008 1.00 90.06 92 PHE A CA 1
ATOM 740 C C . PHE A 1 92 ? -11.078 -7.936 29.247 1.00 90.06 92 PHE A C 1
ATOM 742 O 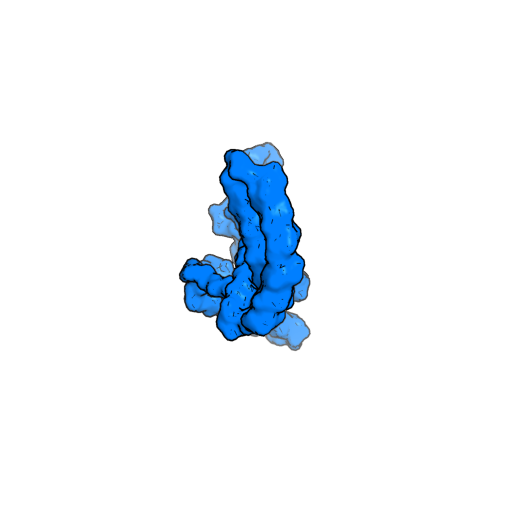O . PHE A 1 92 ? -11.660 -8.991 28.983 1.00 90.06 92 PHE A O 1
ATOM 749 N N . CYS A 1 93 ? -9.848 -7.933 29.754 1.00 89.62 93 CYS A N 1
ATOM 750 C CA . CYS A 1 93 ? -9.148 -9.146 30.138 1.00 89.62 93 CYS A CA 1
ATOM 751 C C . CYS A 1 93 ? -9.565 -9.537 31.558 1.00 89.62 93 CYS A C 1
ATOM 753 O O . CYS A 1 93 ? -8.842 -9.290 32.519 1.00 89.62 93 CYS A O 1
ATOM 755 N N . VAL A 1 94 ? -10.731 -10.176 31.681 1.00 89.00 94 VAL A N 1
ATOM 756 C CA . VAL A 1 94 ? -11.347 -10.594 32.957 1.00 89.00 94 VAL A CA 1
ATOM 757 C C . VAL A 1 94 ? -10.371 -11.363 33.863 1.00 89.00 94 VAL A C 1
ATOM 759 O O . VAL A 1 94 ? -10.326 -11.140 35.067 1.00 89.00 94 VAL A O 1
ATOM 762 N N . LYS A 1 95 ? -9.495 -12.198 33.281 1.00 88.69 95 LYS A N 1
ATOM 763 C CA . LYS A 1 95 ? -8.452 -12.946 34.015 1.00 88.69 95 LYS A CA 1
ATOM 764 C C . LYS A 1 95 ? -7.420 -12.057 34.723 1.00 88.69 95 LYS A C 1
ATOM 766 O O . LYS A 1 95 ? -6.747 -12.520 35.633 1.00 88.69 95 LYS A O 1
ATOM 771 N N . ARG A 1 96 ? -7.256 -10.812 34.274 1.00 89.38 96 ARG A N 1
ATOM 772 C CA . ARG A 1 96 ? -6.325 -9.814 34.821 1.00 89.38 96 ARG A CA 1
ATOM 773 C C . ARG A 1 96 ? -7.045 -8.705 35.599 1.00 89.38 96 ARG A C 1
ATOM 775 O O . ARG A 1 96 ? -6.417 -7.697 35.917 1.00 89.38 96 ARG A O 1
ATOM 782 N N . GLY A 1 97 ? -8.344 -8.858 35.859 1.00 91.44 97 GLY A N 1
ATOM 783 C CA . GLY A 1 97 ? -9.143 -7.873 36.578 1.00 91.44 97 GLY A CA 1
ATOM 784 C C . GLY A 1 97 ? -8.721 -7.733 38.039 1.00 91.44 97 GLY A C 1
ATOM 785 O O . GLY A 1 97 ? -8.484 -8.723 38.730 1.00 91.44 97 GLY A O 1
ATOM 786 N N . LYS A 1 98 ? -8.647 -6.491 38.525 1.00 94.69 98 LYS A N 1
ATOM 787 C CA . LYS A 1 98 ? -8.454 -6.176 39.946 1.00 94.69 98 LYS A CA 1
ATOM 788 C C . LYS A 1 98 ? -9.816 -6.072 40.636 1.00 94.69 98 LYS A C 1
ATOM 790 O O . LYS A 1 98 ? -10.341 -4.979 40.819 1.00 94.69 98 LYS A O 1
ATOM 795 N N . TRP A 1 99 ? -10.383 -7.209 41.029 1.00 94.00 99 TRP A N 1
ATOM 796 C CA . TRP A 1 99 ? -11.762 -7.293 41.535 1.00 94.00 99 TRP A CA 1
ATOM 797 C C . TRP A 1 99 ? -12.054 -6.442 42.777 1.00 94.00 99 TRP A C 1
ATOM 799 O O . TRP A 1 99 ? -13.157 -5.925 42.896 1.00 94.00 99 TRP A O 1
ATOM 809 N N . GLY A 1 100 ? -11.074 -6.215 43.659 1.00 94.69 100 GLY A N 1
ATOM 810 C CA . GLY A 1 100 ? -11.242 -5.288 44.788 1.00 94.69 100 GLY A CA 1
ATOM 811 C C . GLY A 1 100 ? -11.544 -3.855 44.333 1.00 94.69 100 GLY A C 1
ATOM 812 O O . GLY A 1 100 ? -12.520 -3.260 44.776 1.00 94.69 100 GLY A O 1
ATOM 813 N N . LYS A 1 101 ? -10.774 -3.352 43.357 1.00 93.75 101 LYS A N 1
ATOM 814 C CA . LYS A 1 101 ? -10.970 -2.021 42.761 1.00 93.75 101 LYS A CA 1
ATOM 815 C C . LYS A 1 101 ? -12.284 -1.927 41.976 1.00 93.75 101 LYS A C 1
ATOM 817 O O . LYS A 1 101 ? -12.926 -0.884 41.966 1.00 93.75 101 LYS A 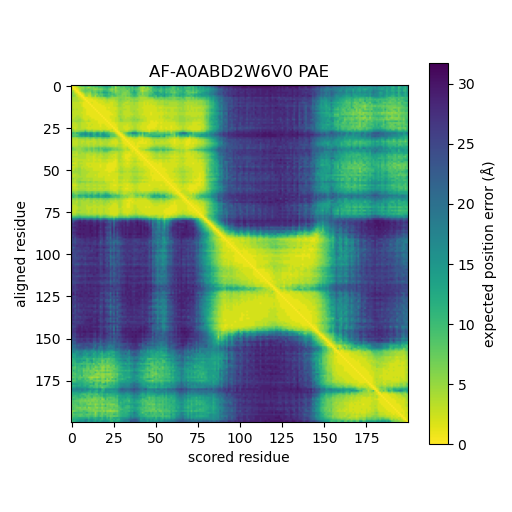O 1
ATOM 822 N N . TYR A 1 102 ? -12.693 -3.022 41.330 1.00 95.81 102 TYR A N 1
ATOM 823 C CA . TYR A 1 102 ? -13.988 -3.098 40.647 1.00 95.81 102 TYR A CA 1
ATOM 824 C C . TYR A 1 102 ? -15.138 -2.890 41.638 1.00 95.81 102 TYR A C 1
ATOM 826 O O . TYR A 1 102 ? -16.010 -2.055 41.414 1.00 95.81 102 TYR A O 1
ATOM 834 N N . THR A 1 103 ? -15.112 -3.627 42.751 1.00 95.12 103 THR A N 1
ATOM 835 C CA . THR A 1 103 ? -16.138 -3.542 43.795 1.00 95.12 103 THR A CA 1
ATOM 836 C C . THR A 1 103 ? -16.202 -2.146 44.408 1.00 95.12 103 THR A C 1
ATOM 838 O O . THR A 1 103 ? -17.297 -1.623 44.595 1.00 95.12 103 THR A O 1
ATOM 841 N N . GLU A 1 104 ? -15.050 -1.522 44.666 1.00 95.19 104 GLU A N 1
ATOM 842 C CA . GLU A 1 104 ? -14.956 -0.145 45.167 1.00 95.19 104 GLU A CA 1
ATOM 843 C C . GLU A 1 104 ? -15.581 0.869 44.193 1.00 95.19 104 GLU A C 1
ATOM 845 O O . GLU A 1 104 ? -16.512 1.579 44.569 1.00 95.19 104 GLU A O 1
ATOM 850 N N . SER A 1 105 ? -15.179 0.861 42.915 1.00 93.56 105 SER A N 1
ATOM 851 C CA . SER A 1 105 ? -15.727 1.775 41.893 1.00 93.56 105 SER A CA 1
ATOM 852 C C . SER A 1 105 ? -17.240 1.585 41.674 1.00 93.56 105 SER A C 1
ATOM 854 O O . SER A 1 105 ? -17.991 2.549 41.459 1.00 93.56 105 SER A O 1
ATOM 856 N N . LEU A 1 106 ? -17.732 0.346 41.788 1.00 93.94 106 LEU A N 1
ATOM 857 C CA . LEU A 1 106 ? -19.163 0.054 41.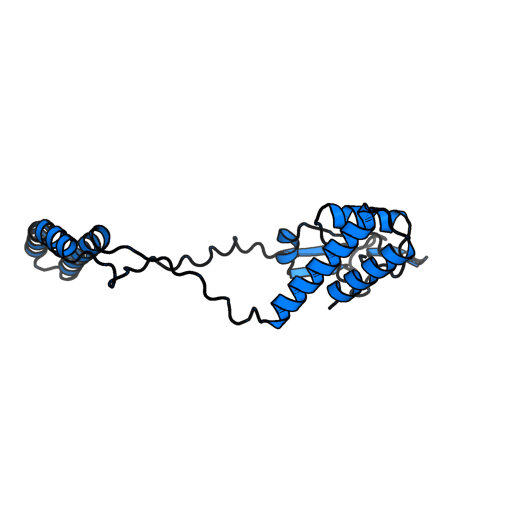699 1.00 93.94 106 LEU A CA 1
ATOM 858 C C . LEU A 1 106 ? -19.932 0.563 42.930 1.00 93.94 106 LEU A C 1
ATOM 860 O O . LEU A 1 106 ? -21.023 1.117 42.786 1.00 93.94 106 LEU A O 1
ATOM 864 N N . LEU A 1 107 ? -19.361 0.418 44.130 1.00 93.88 107 LEU A N 1
ATOM 865 C CA . LEU A 1 107 ? -19.928 0.944 45.376 1.00 93.88 107 LEU A CA 1
ATOM 866 C C . LEU A 1 107 ? -20.003 2.473 45.365 1.00 93.88 107 LEU A C 1
ATOM 868 O O . LEU A 1 107 ? -21.042 3.018 45.736 1.00 93.88 107 LEU A O 1
ATOM 872 N N . GLU A 1 108 ? -18.968 3.157 44.877 1.00 92.44 108 GLU A N 1
ATOM 873 C CA . GLU A 1 108 ? -18.986 4.614 44.687 1.00 92.44 108 GLU A CA 1
ATOM 874 C C . GLU A 1 108 ? -20.113 5.052 43.741 1.00 92.44 108 GLU A C 1
ATOM 876 O O . GLU A 1 108 ? -20.787 6.059 43.964 1.00 92.44 108 GLU A O 1
ATOM 881 N N . SER A 1 109 ? -20.362 4.266 42.692 1.00 91.12 109 SER A N 1
ATOM 882 C CA . SER A 1 109 ? -21.380 4.572 41.682 1.00 91.12 109 SER A CA 1
ATOM 883 C C . SER A 1 109 ? -22.806 4.209 42.134 1.00 91.12 109 SER A C 1
ATOM 885 O O . SER A 1 109 ? -23.777 4.714 41.568 1.00 91.12 109 SER A O 1
ATOM 887 N N . LYS A 1 110 ? -22.963 3.396 43.190 1.00 92.44 110 LYS A N 1
ATOM 888 C CA . LYS A 1 110 ? -24.250 2.869 43.686 1.00 92.44 110 LYS A CA 1
ATOM 889 C C . LYS A 1 110 ? -25.289 3.954 43.960 1.00 92.44 110 LYS A C 1
ATOM 891 O O . LYS A 1 110 ? -26.446 3.806 43.567 1.00 92.44 110 LYS A O 1
ATOM 896 N N . ASN A 1 111 ? -24.898 5.031 44.641 1.00 91.12 111 ASN A N 1
ATOM 897 C CA . ASN A 1 111 ? -25.830 6.097 45.017 1.00 91.12 111 ASN A CA 1
ATOM 898 C C . ASN A 1 111 ? -26.347 6.850 43.787 1.00 91.12 111 ASN A C 1
ATOM 900 O O . ASN A 1 111 ? -27.539 7.137 43.708 1.00 91.12 111 ASN A O 1
ATOM 904 N N . LYS A 1 112 ? -25.475 7.090 42.799 1.00 89.19 112 LYS A N 1
ATOM 905 C CA . LYS A 1 112 ? -25.842 7.714 41.523 1.00 89.19 112 LYS A CA 1
ATOM 906 C C . LYS A 1 112 ? -26.821 6.836 40.740 1.00 89.19 112 LYS A C 1
ATOM 908 O O . LYS A 1 112 ? -27.862 7.321 40.320 1.00 89.19 112 LYS A O 1
ATOM 913 N N . ILE A 1 113 ? -26.530 5.537 40.627 1.00 90.88 113 ILE A N 1
ATOM 914 C CA . ILE A 1 113 ? -27.412 4.567 39.957 1.00 90.88 113 ILE A CA 1
ATOM 915 C C . ILE A 1 113 ? -28.786 4.540 40.635 1.00 90.88 113 ILE A C 1
ATOM 917 O O . ILE A 1 113 ? -29.815 4.617 39.969 1.00 90.88 113 ILE A O 1
ATOM 921 N N . ARG A 1 114 ? -28.817 4.480 41.972 1.00 91.75 114 ARG A N 1
ATOM 922 C CA . ARG A 1 114 ? -30.069 4.460 42.738 1.00 91.75 114 ARG A CA 1
ATOM 923 C C . ARG A 1 114 ? -30.888 5.737 42.543 1.00 91.75 114 ARG A C 1
ATOM 925 O O . ARG A 1 114 ? -32.107 5.643 42.417 1.00 91.75 114 ARG A O 1
ATOM 932 N N . ALA A 1 115 ? -30.237 6.899 42.505 1.00 90.00 115 ALA A N 1
ATOM 933 C CA . ALA A 1 115 ? -30.902 8.171 42.244 1.00 90.00 115 ALA A CA 1
ATOM 934 C C . ALA A 1 115 ? -31.568 8.171 40.860 1.00 90.00 115 ALA A C 1
ATOM 936 O O . ALA A 1 115 ? -32.769 8.401 40.775 1.00 90.00 115 ALA A O 1
ATOM 937 N N . THR A 1 116 ? -30.839 7.781 39.809 1.00 87.44 116 THR A N 1
ATOM 938 C CA . THR A 1 116 ? -31.381 7.692 38.442 1.00 87.44 116 THR A CA 1
ATOM 939 C C . THR A 1 116 ? -32.526 6.682 38.333 1.00 87.44 116 THR A C 1
ATOM 941 O O . THR A 1 116 ? -33.538 6.965 37.705 1.00 87.44 116 THR A O 1
ATOM 944 N N . ILE A 1 117 ? -32.433 5.525 38.995 1.00 89.75 117 ILE A N 1
ATOM 945 C CA . ILE A 1 117 ? -33.529 4.541 38.999 1.00 89.75 117 ILE A CA 1
ATOM 946 C C . ILE A 1 117 ? -34.798 5.096 39.663 1.00 89.75 117 ILE A C 1
ATOM 948 O O . ILE A 1 117 ? -35.903 4.745 39.252 1.00 89.75 117 ILE A O 1
ATOM 952 N N . THR A 1 118 ? -34.637 5.927 40.695 1.00 89.69 118 THR A N 1
ATOM 953 C CA . THR A 1 118 ? -35.762 6.523 41.430 1.00 89.69 118 THR A CA 1
ATOM 954 C C . THR A 1 118 ? -36.390 7.677 40.648 1.00 89.69 118 THR A C 1
ATOM 956 O O . THR A 1 118 ? -37.609 7.790 40.617 1.00 89.69 118 THR A O 1
ATOM 959 N N . GLU A 1 119 ? -35.569 8.506 40.000 1.00 89.06 119 GLU A N 1
ATOM 960 C CA . GLU A 1 119 ? -36.006 9.639 39.174 1.00 89.06 119 GLU A CA 1
ATOM 961 C C . GLU A 1 119 ? -36.763 9.177 37.919 1.00 89.06 119 GLU A C 1
ATOM 963 O O . GLU A 1 119 ? -37.806 9.730 37.584 1.00 89.06 119 GLU A O 1
ATOM 968 N N . TYR A 1 120 ? -36.285 8.113 37.267 1.00 88.31 120 TYR A N 1
ATOM 969 C CA . TYR A 1 120 ? -36.879 7.551 36.052 1.00 88.31 120 TYR A CA 1
ATOM 970 C C . TYR A 1 120 ? -37.619 6.243 36.359 1.00 88.31 120 TYR A C 1
ATOM 972 O O . TYR A 1 120 ? -37.329 5.190 35.788 1.00 88.31 120 TYR A O 1
ATOM 980 N N . ALA A 1 121 ? -38.567 6.290 37.300 1.00 80.44 121 ALA A N 1
ATOM 981 C CA . ALA A 1 121 ? -39.275 5.105 37.789 1.00 80.44 121 ALA A CA 1
ATOM 982 C C . ALA A 1 121 ? -40.080 4.361 36.703 1.00 80.44 121 ALA A C 1
ATOM 984 O O . ALA A 1 121 ? -40.203 3.139 36.794 1.00 80.44 121 ALA A O 1
ATOM 985 N N . ASP A 1 122 ? -40.542 5.042 35.655 1.00 90.75 122 ASP A N 1
ATOM 986 C CA . ASP A 1 122 ? -41.353 4.430 34.591 1.00 90.75 122 ASP A CA 1
ATOM 987 C C . ASP A 1 122 ? -40.553 4.103 33.315 1.00 90.75 122 ASP A C 1
ATOM 989 O O . ASP A 1 122 ? -41.033 3.371 32.450 1.00 90.75 122 ASP A O 1
ATOM 993 N N . ASP A 1 123 ? -39.305 4.576 33.203 1.00 90.75 123 ASP A N 1
ATOM 994 C CA . ASP A 1 123 ? -38.454 4.350 32.029 1.00 90.75 123 ASP A CA 1
ATOM 995 C C . ASP A 1 123 ? -37.438 3.227 32.288 1.00 90.75 123 ASP A C 1
ATOM 997 O O . ASP A 1 123 ? -36.382 3.401 32.902 1.00 90.75 123 ASP A O 1
ATOM 1001 N N . VAL A 1 124 ? -37.770 2.035 31.796 1.00 91.75 124 VAL A N 1
ATOM 1002 C CA . VAL A 1 124 ? -36.932 0.835 31.927 1.00 91.75 124 VAL A CA 1
ATOM 1003 C C . VAL A 1 124 ? -35.586 0.989 31.212 1.00 91.75 124 VAL A C 1
ATOM 1005 O O . VAL A 1 124 ? -34.579 0.489 31.719 1.00 91.75 124 VAL A O 1
ATOM 1008 N N . ASN A 1 125 ? -35.534 1.705 30.085 1.00 93.19 125 ASN A N 1
ATOM 1009 C CA . ASN A 1 125 ? -34.295 1.886 29.329 1.00 93.19 125 ASN A CA 1
ATOM 1010 C C . ASN A 1 125 ? -33.321 2.769 30.110 1.00 93.19 125 ASN A C 1
ATOM 1012 O O . ASN A 1 125 ? -32.163 2.400 30.277 1.00 93.19 125 ASN A O 1
ATOM 1016 N N . LYS A 1 126 ? -33.806 3.864 30.708 1.00 89.62 126 LYS A N 1
ATOM 1017 C CA . LYS A 1 126 ? -32.972 4.737 31.553 1.00 89.62 126 LYS A CA 1
ATOM 1018 C C . LYS A 1 126 ? -32.398 4.020 32.769 1.00 89.62 126 LYS A C 1
ATOM 1020 O O . LYS A 1 126 ? -31.253 4.268 33.152 1.00 89.62 126 LYS A O 1
ATOM 1025 N N . LYS A 1 127 ? -33.161 3.103 33.368 1.00 90.75 127 LYS A N 1
ATOM 1026 C CA . LYS A 1 127 ? -32.662 2.253 34.460 1.00 90.75 127 LYS A CA 1
ATOM 1027 C C . LYS A 1 127 ? -31.567 1.306 33.980 1.00 90.75 127 LYS A C 1
ATOM 1029 O O . LYS A 1 127 ? -30.553 1.158 34.663 1.00 90.75 127 LYS A O 1
ATOM 1034 N N . ALA A 1 128 ? -31.773 0.666 32.829 1.00 92.38 128 ALA A N 1
ATOM 1035 C CA . ALA A 1 128 ? -30.797 -0.241 32.237 1.00 92.38 128 ALA A CA 1
ATOM 1036 C C . ALA A 1 128 ? -29.495 0.494 31.885 1.00 92.38 128 ALA A C 1
ATOM 1038 O O . ALA A 1 128 ? -28.424 0.013 32.253 1.00 92.38 128 ALA A O 1
ATOM 1039 N N . ASP A 1 129 ? -29.592 1.682 31.285 1.00 93.69 129 ASP A N 1
ATOM 1040 C CA . ASP A 1 129 ? -28.449 2.537 30.958 1.00 93.69 129 ASP A CA 1
ATOM 1041 C C . ASP A 1 129 ? -27.663 2.916 32.217 1.00 93.69 129 ASP A C 1
ATOM 1043 O O . ASP A 1 129 ? -26.453 2.720 32.270 1.00 93.69 129 ASP A O 1
ATOM 1047 N N . ALA A 1 130 ? -28.342 3.353 33.285 1.00 92.31 130 ALA A N 1
ATOM 1048 C CA . ALA A 1 130 ? -27.683 3.726 34.537 1.00 92.31 130 ALA A CA 1
ATOM 1049 C C . ALA A 1 130 ? -26.898 2.561 35.165 1.00 92.31 130 ALA A C 1
ATOM 1051 O O . ALA A 1 130 ? -25.783 2.745 35.662 1.00 92.31 130 ALA A O 1
ATOM 1052 N N . ILE A 1 131 ? -27.467 1.352 35.142 1.00 93.44 131 ILE A N 1
ATOM 1053 C CA . ILE A 1 131 ? -26.795 0.142 35.630 1.00 93.44 131 ILE A CA 1
ATOM 1054 C C . ILE A 1 131 ? -25.611 -0.208 34.723 1.00 93.44 131 ILE A C 1
ATOM 1056 O O . ILE A 1 131 ? -24.516 -0.478 35.222 1.00 93.44 131 ILE A O 1
ATOM 1060 N N . ASN A 1 132 ? -25.816 -0.188 33.405 1.00 95.50 132 ASN A N 1
ATOM 1061 C CA . ASN A 1 132 ? -24.791 -0.521 32.425 1.00 95.50 132 ASN A CA 1
ATOM 1062 C C . ASN A 1 132 ? -23.600 0.443 32.506 1.00 95.50 132 ASN A C 1
ATOM 1064 O O . ASN A 1 132 ? -22.459 -0.007 32.577 1.00 95.50 132 ASN A O 1
ATOM 1068 N N . ASP A 1 133 ? -23.850 1.746 32.611 1.00 94.00 133 ASP A N 1
ATOM 1069 C CA . ASP A 1 133 ? -22.820 2.773 32.771 1.00 94.00 133 ASP A CA 1
ATOM 1070 C C . ASP A 1 133 ? -21.997 2.557 34.043 1.00 94.00 133 ASP A C 1
ATOM 1072 O O . ASP A 1 133 ? -20.769 2.670 34.029 1.00 94.00 133 ASP A O 1
ATOM 1076 N N . GLY A 1 134 ? -22.659 2.187 35.144 1.00 94.69 134 GLY A N 1
ATOM 1077 C CA . GLY A 1 134 ? -21.992 1.826 36.392 1.00 94.69 134 GLY A CA 1
ATOM 1078 C C . GLY A 1 134 ? -21.059 0.624 36.237 1.00 94.69 134 GLY A C 1
ATOM 1079 O O . GLY A 1 134 ? -19.912 0.663 36.688 1.00 94.69 134 GLY A O 1
ATOM 1080 N N . ILE A 1 135 ? -21.527 -0.428 35.561 1.00 94.56 135 ILE A N 1
ATOM 1081 C CA . ILE A 1 135 ? -20.744 -1.642 35.291 1.00 94.56 135 ILE A CA 1
ATOM 1082 C C . ILE A 1 135 ? -19.566 -1.332 34.363 1.00 94.56 135 ILE A C 1
ATOM 1084 O O . ILE A 1 135 ? -18.441 -1.751 34.642 1.00 94.56 135 ILE A O 1
ATOM 1088 N N . VAL A 1 136 ? -19.793 -0.583 33.281 1.00 93.94 136 VAL A N 1
ATOM 1089 C CA . VAL A 1 136 ? -18.759 -0.217 32.303 1.00 93.94 136 VAL A CA 1
ATOM 1090 C C . VAL A 1 136 ? -17.689 0.656 32.951 1.00 93.94 136 VAL A C 1
ATOM 1092 O O . VAL A 1 136 ? -16.500 0.397 32.759 1.00 93.94 136 VAL A O 1
ATOM 1095 N N . LYS A 1 137 ? -18.079 1.640 33.771 1.00 94.25 137 LYS A N 1
ATOM 1096 C CA . LYS A 1 137 ? -17.140 2.469 34.538 1.00 94.25 137 LYS A CA 1
ATOM 1097 C C . LYS A 1 137 ? -16.267 1.608 35.455 1.00 94.25 137 LYS A C 1
ATOM 1099 O O . LYS A 1 137 ? -15.042 1.679 35.370 1.00 94.25 137 LYS A O 1
ATOM 1104 N N . ALA A 1 138 ? -16.879 0.736 36.256 1.00 94.88 138 ALA A N 1
ATOM 1105 C CA . ALA A 1 138 ? -16.139 -0.155 37.146 1.00 94.88 138 ALA A CA 1
ATOM 1106 C C . ALA A 1 138 ? -15.201 -1.103 36.371 1.00 94.88 138 ALA A C 1
ATOM 1108 O O . ALA A 1 138 ? -14.069 -1.352 36.798 1.00 94.88 138 ALA A O 1
ATOM 1109 N N . CY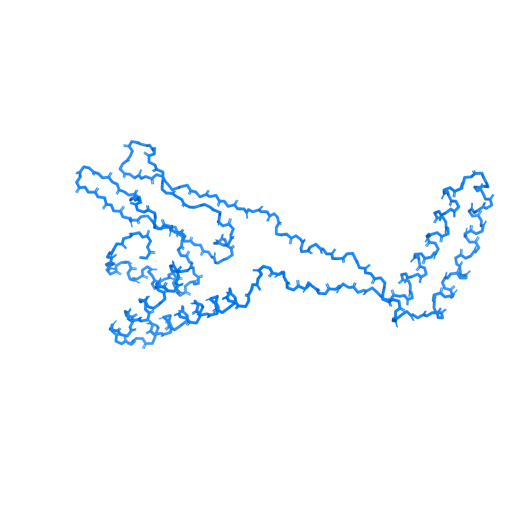S A 1 139 ? -15.626 -1.598 35.202 1.00 93.44 139 CYS A N 1
ATOM 1110 C CA . CYS A 1 139 ? -14.778 -2.389 34.309 1.00 93.44 139 CYS A CA 1
ATOM 1111 C C . CYS A 1 139 ? -13.569 -1.590 33.805 1.00 93.44 139 CYS A C 1
ATOM 1113 O O . CYS A 1 139 ? -12.450 -2.094 33.882 1.00 93.44 139 CYS A O 1
ATOM 1115 N N . ASN A 1 140 ? -13.769 -0.355 33.337 1.00 93.31 140 ASN A N 1
ATOM 1116 C CA . ASN A 1 140 ? -12.692 0.514 32.852 1.00 93.31 140 ASN A CA 1
ATOM 1117 C C . ASN A 1 140 ? -11.661 0.835 33.942 1.00 93.31 140 ASN A C 1
ATOM 1119 O O . ASN A 1 140 ? -10.460 0.854 33.672 1.00 93.31 140 ASN A O 1
ATOM 1123 N N . ASP A 1 141 ? -12.108 1.022 35.184 1.00 92.69 141 ASP A N 1
ATOM 1124 C CA . ASP A 1 141 ? -11.220 1.348 36.301 1.00 92.69 141 ASP A CA 1
ATOM 1125 C C . ASP A 1 141 ? -10.366 0.156 36.754 1.00 92.69 141 ASP A C 1
ATOM 1127 O O . ASP A 1 141 ? -9.233 0.334 37.226 1.00 92.69 141 ASP A O 1
ATOM 1131 N N . ALA A 1 142 ? -10.908 -1.061 36.659 1.00 93.38 142 ALA A N 1
ATOM 1132 C CA . ALA A 1 142 ? -10.368 -2.235 37.340 1.00 93.38 142 ALA A CA 1
ATOM 1133 C C . ALA A 1 142 ? -9.861 -3.349 36.417 1.00 93.38 142 ALA A C 1
ATOM 1135 O O . ALA A 1 142 ? -9.037 -4.165 36.849 1.00 93.38 142 ALA A O 1
ATOM 1136 N N . ILE A 1 143 ? -10.336 -3.420 35.173 1.00 94.44 143 ILE A N 1
ATOM 1137 C CA . ILE A 1 143 ? -10.043 -4.520 34.253 1.00 94.44 143 ILE A CA 1
ATOM 1138 C C . ILE A 1 143 ? -9.244 -3.992 33.057 1.00 94.44 143 ILE A C 1
ATOM 1140 O O . ILE A 1 143 ? -9.762 -3.226 32.251 1.00 94.44 143 ILE A O 1
ATOM 1144 N N . PRO A 1 144 ? -7.981 -4.421 32.879 1.00 90.12 144 PRO A N 1
ATOM 1145 C CA . PRO A 1 144 ? -7.193 -3.991 31.735 1.00 90.12 144 PRO A CA 1
ATOM 1146 C C . PRO A 1 144 ? -7.767 -4.569 30.438 1.00 90.12 144 PRO A C 1
ATOM 1148 O O . PRO A 1 144 ? -8.164 -5.738 30.379 1.00 90.12 144 PRO A O 1
ATOM 1151 N N . THR A 1 145 ? -7.750 -3.781 29.369 1.00 88.69 145 THR A N 1
ATOM 1152 C CA . THR A 1 145 ? -8.178 -4.224 28.040 1.00 88.69 145 THR A CA 1
ATOM 1153 C C . THR A 1 145 ? -7.031 -4.855 27.253 1.00 88.69 145 THR A C 1
ATOM 1155 O O . THR A 1 145 ? -5.879 -4.435 27.356 1.00 88.69 145 THR A O 1
ATOM 1158 N N . SER A 1 146 ? -7.333 -5.857 26.427 1.00 78.69 146 SER A N 1
ATOM 1159 C CA . SER A 1 146 ? -6.386 -6.441 25.477 1.00 78.69 146 SER A CA 1
ATOM 1160 C C . SER A 1 146 ? -6.821 -6.158 24.046 1.00 78.69 146 SER A C 1
ATOM 1162 O O . SER A 1 146 ? -7.940 -6.481 23.644 1.00 78.69 146 SER A O 1
ATOM 1164 N N . THR A 1 147 ? -5.893 -5.620 23.259 1.00 67.25 147 THR A N 1
ATOM 1165 C CA . THR A 1 147 ? -5.951 -5.642 21.800 1.00 67.25 147 THR A CA 1
ATOM 1166 C C . THR A 1 147 ? -5.232 -6.910 21.337 1.00 67.25 147 THR A C 1
ATOM 1168 O O . THR A 1 147 ? -4.024 -7.086 21.503 1.00 67.25 147 THR A O 1
ATOM 1171 N N . GLY A 1 148 ? -5.995 -7.889 20.852 1.00 60.88 148 GLY A N 1
ATOM 1172 C CA . GLY A 1 148 ? -5.408 -9.134 20.356 1.00 60.88 148 GLY A CA 1
ATOM 1173 C C . GLY A 1 148 ? -4.556 -8.880 19.110 1.00 60.88 148 GLY A C 1
ATOM 1174 O O . GLY A 1 148 ? -4.942 -8.089 18.253 1.00 60.88 148 GLY A O 1
ATOM 1175 N N . LYS A 1 149 ? -3.428 -9.590 18.965 1.00 56.84 149 LYS A N 1
ATOM 1176 C CA . LYS A 1 149 ? -2.696 -9.622 17.689 1.00 56.84 149 LYS A CA 1
ATOM 1177 C C . LYS A 1 149 ? -3.546 -10.317 16.625 1.00 56.84 149 LYS A C 1
ATOM 1179 O O . LYS A 1 149 ? -4.230 -11.303 16.913 1.00 56.84 149 LYS A O 1
ATOM 1184 N N . TYR A 1 150 ? -3.453 -9.836 15.391 1.00 58.84 150 TYR A N 1
ATOM 1185 C CA . TYR A 1 150 ? -3.988 -10.533 14.230 1.00 58.84 150 TYR A CA 1
ATOM 1186 C C . TYR A 1 150 ? -3.435 -11.957 14.155 1.00 58.84 150 TYR A C 1
ATOM 1188 O O . TYR A 1 150 ? -2.219 -12.157 14.136 1.00 58.84 150 TYR A O 1
ATOM 1196 N N . LYS A 1 151 ? -4.322 -12.957 14.085 1.00 55.62 151 LYS A N 1
ATOM 1197 C CA . LYS A 1 151 ? -3.925 -14.266 13.553 1.00 55.62 151 LYS A CA 1
ATOM 1198 C C . LYS A 1 151 ? -3.589 -14.055 12.075 1.00 55.62 151 LYS A C 1
ATOM 1200 O O . LYS A 1 151 ? -4.318 -13.337 11.393 1.00 55.62 151 LYS A O 1
ATOM 1205 N N . GLN A 1 152 ? -2.487 -14.642 11.600 1.00 54.34 152 GLN A N 1
ATOM 1206 C CA . GLN A 1 152 ? -2.161 -14.618 10.171 1.00 54.34 152 GLN A CA 1
ATOM 1207 C C . GLN A 1 152 ? -3.373 -15.103 9.375 1.00 54.34 152 GLN A C 1
ATOM 1209 O O . GLN A 1 152 ? -3.978 -16.116 9.731 1.00 54.34 152 GLN A O 1
ATOM 1214 N N . GLN A 1 153 ? -3.751 -14.346 8.345 1.00 59.22 153 GLN A N 1
ATOM 1215 C CA . GLN A 1 153 ? -4.897 -14.701 7.520 1.00 59.22 153 GLN A CA 1
ATOM 1216 C C . GLN A 1 153 ? -4.629 -16.033 6.810 1.00 59.22 153 GLN A C 1
ATOM 1218 O O . GLN A 1 153 ? -3.528 -16.258 6.308 1.00 59.22 153 GLN A O 1
ATOM 1223 N N . ALA A 1 154 ? -5.629 -16.918 6.785 1.00 59.88 154 ALA A N 1
ATOM 1224 C CA . ALA A 1 154 ? -5.478 -18.313 6.358 1.00 59.88 154 ALA A CA 1
ATOM 1225 C C . ALA A 1 154 ? -5.003 -18.478 4.901 1.00 59.88 154 ALA A C 1
ATOM 1227 O O . ALA A 1 154 ? -4.382 -19.483 4.566 1.00 59.88 154 ALA A O 1
ATOM 1228 N N . TRP A 1 155 ? -5.245 -17.480 4.050 1.00 62.53 155 TRP A N 1
ATOM 1229 C CA . TRP A 1 155 ? -4.808 -17.471 2.654 1.00 62.53 155 TRP A CA 1
ATOM 1230 C C . TRP A 1 155 ? -3.326 -17.097 2.476 1.00 62.53 155 TRP A C 1
ATOM 1232 O O . TRP A 1 155 ? -2.770 -17.326 1.404 1.00 62.53 155 TRP A O 1
ATOM 1242 N N . TRP A 1 156 ? -2.640 -16.588 3.510 1.00 59.78 156 TRP A N 1
ATOM 1243 C CA . TRP A 1 156 ? -1.188 -16.376 3.483 1.00 59.78 156 TRP A CA 1
ATOM 1244 C C . TRP A 1 156 ? -0.447 -17.673 3.828 1.00 59.78 156 TRP A C 1
ATOM 1246 O O . TRP A 1 156 ? 0.063 -17.878 4.933 1.00 59.78 156 TRP A O 1
ATOM 1256 N N . THR A 1 157 ? -0.420 -18.587 2.864 1.00 69.31 157 THR A N 1
ATOM 1257 C CA . THR A 1 157 ? 0.111 -19.940 3.032 1.00 69.31 157 THR A CA 1
ATOM 1258 C C . THR A 1 157 ? 1.641 -19.971 3.172 1.00 69.31 157 THR A C 1
ATOM 1260 O O . THR A 1 157 ? 2.377 -19.052 2.790 1.00 69.31 157 THR A O 1
ATOM 1263 N N . GLY A 1 158 ? 2.163 -21.078 3.713 1.00 71.44 158 GLY A N 1
ATOM 1264 C CA . GLY A 1 158 ? 3.606 -21.293 3.851 1.00 71.44 158 GLY A CA 1
ATOM 1265 C C . GLY A 1 158 ? 4.364 -21.182 2.523 1.00 71.44 158 GLY A C 1
ATOM 1266 O O . GLY A 1 158 ? 5.462 -20.622 2.505 1.00 71.44 158 GLY A O 1
ATOM 1267 N N . CYS A 1 159 ? 3.766 -21.631 1.415 1.00 76.31 159 CYS A N 1
ATOM 1268 C CA . CYS A 1 159 ? 4.371 -21.549 0.086 1.00 76.31 159 CYS A CA 1
ATOM 1269 C C . CYS A 1 159 ? 4.486 -20.103 -0.423 1.00 76.31 159 CYS A C 1
ATOM 1271 O O . CYS A 1 159 ? 5.552 -19.742 -0.919 1.00 76.31 159 CYS A O 1
ATOM 1273 N N . LEU A 1 160 ? 3.485 -19.239 -0.201 1.00 73.50 160 LEU A N 1
ATOM 1274 C CA . LEU A 1 160 ? 3.571 -17.808 -0.535 1.00 73.50 160 LEU A CA 1
ATOM 1275 C C . LEU A 1 160 ? 4.686 -17.108 0.252 1.00 73.50 160 LEU A C 1
ATOM 1277 O O . LEU A 1 160 ? 5.460 -16.318 -0.294 1.00 73.50 160 LEU A O 1
ATOM 1281 N N . ARG A 1 161 ? 4.844 -17.451 1.536 1.00 73.44 161 ARG A N 1
ATOM 1282 C CA . ARG A 1 161 ? 5.949 -16.944 2.363 1.00 73.44 161 ARG A CA 1
ATOM 1283 C C . ARG A 1 161 ? 7.317 -17.402 1.846 1.00 73.44 161 ARG A C 1
ATOM 1285 O O . ARG A 1 161 ? 8.258 -16.606 1.857 1.00 73.44 161 ARG A O 1
ATOM 1292 N N . ILE A 1 162 ? 7.437 -18.658 1.416 1.00 80.31 162 ILE A N 1
ATOM 1293 C CA . ILE A 1 162 ? 8.669 -19.206 0.829 1.00 80.31 162 ILE A CA 1
ATOM 1294 C C . ILE A 1 162 ? 8.986 -18.498 -0.491 1.00 80.31 162 ILE A C 1
ATOM 1296 O O . ILE A 1 162 ? 10.113 -18.034 -0.663 1.00 80.31 162 ILE A O 1
ATOM 1300 N N . ALA A 1 163 ? 7.998 -18.344 -1.376 1.00 80.94 163 ALA A N 1
ATOM 1301 C CA . ALA A 1 163 ? 8.151 -17.646 -2.649 1.00 80.94 163 ALA A CA 1
ATOM 1302 C C . ALA A 1 163 ? 8.627 -16.202 -2.437 1.00 80.94 163 ALA A C 1
ATOM 1304 O O . ALA A 1 163 ? 9.660 -15.816 -2.980 1.00 80.94 163 ALA A O 1
ATOM 1305 N N . LYS A 1 164 ? 7.975 -15.446 -1.540 1.00 80.06 164 LYS A N 1
ATOM 1306 C CA . LYS A 1 164 ? 8.382 -14.074 -1.194 1.00 80.06 164 LYS A CA 1
ATOM 1307 C C . LYS A 1 164 ? 9.825 -14.004 -0.691 1.00 80.06 164 LYS A C 1
ATOM 1309 O O . LYS A 1 164 ? 10.601 -13.173 -1.161 1.00 80.06 164 LYS A O 1
ATOM 1314 N N . LYS A 1 165 ? 10.202 -14.870 0.258 1.00 82.81 165 LYS A N 1
ATOM 1315 C CA . LYS A 1 165 ? 11.575 -14.911 0.793 1.00 82.81 165 LYS A CA 1
ATOM 1316 C C . LYS A 1 165 ? 12.598 -15.234 -0.295 1.00 82.81 165 LYS A C 1
ATOM 1318 O O . LYS A 1 165 ? 13.666 -14.630 -0.316 1.00 82.81 165 LYS A O 1
ATOM 1323 N N . LYS A 1 166 ? 12.272 -16.163 -1.195 1.00 87.06 166 LYS A N 1
ATOM 1324 C CA . LYS A 1 166 ? 13.143 -16.564 -2.301 1.00 87.06 166 LYS A CA 1
ATOM 1325 C C . LYS A 1 166 ? 13.342 -15.427 -3.306 1.00 87.06 166 LYS A C 1
ATOM 1327 O O . LYS A 1 166 ? 14.477 -15.166 -3.691 1.00 87.06 166 LYS A O 1
ATOM 1332 N N . THR A 1 167 ? 12.276 -14.719 -3.677 1.00 84.00 167 THR A N 1
ATOM 1333 C CA . THR A 1 167 ? 12.359 -13.552 -4.569 1.00 84.00 167 THR A CA 1
ATOM 1334 C C . THR A 1 167 ? 13.233 -12.452 -3.966 1.00 84.00 167 THR A C 1
ATOM 1336 O O . THR A 1 167 ? 14.129 -11.947 -4.638 1.00 84.00 167 THR A O 1
ATOM 1339 N N . GLU A 1 168 ? 13.044 -12.135 -2.682 1.00 82.56 168 GLU A N 1
ATOM 1340 C CA . GLU A 1 168 ? 13.835 -11.112 -1.985 1.00 82.56 168 GLU A CA 1
ATOM 1341 C C . GLU A 1 168 ? 15.314 -11.509 -1.841 1.00 82.56 168 GLU A C 1
ATOM 1343 O O . GLU A 1 168 ? 16.204 -10.689 -2.055 1.00 82.56 168 GLU A O 1
ATOM 1348 N N . MET A 1 169 ? 15.598 -12.781 -1.541 1.00 89.12 169 MET A N 1
ATOM 1349 C CA . MET A 1 169 ? 16.967 -13.305 -1.489 1.00 89.12 169 MET A CA 1
ATOM 1350 C C . MET A 1 169 ? 17.681 -13.151 -2.839 1.00 89.12 169 MET A C 1
ATOM 1352 O O . MET A 1 169 ? 18.815 -12.675 -2.885 1.00 89.12 169 MET A O 1
ATOM 1356 N N . LEU A 1 170 ? 17.023 -13.534 -3.938 1.00 87.75 170 LEU A N 1
ATOM 1357 C CA . LEU A 1 170 ? 17.596 -13.426 -5.281 1.00 87.75 170 LEU A CA 1
ATOM 1358 C C . LEU A 1 170 ? 17.812 -11.967 -5.692 1.00 87.75 170 LEU A C 1
ATOM 1360 O O . LEU A 1 170 ? 18.841 -11.664 -6.292 1.00 87.75 170 LEU A O 1
ATOM 1364 N N . ARG A 1 171 ? 16.899 -11.062 -5.311 1.00 83.94 171 ARG A N 1
ATOM 1365 C CA . ARG A 1 171 ? 17.049 -9.615 -5.523 1.00 83.94 171 ARG A CA 1
ATOM 1366 C C . ARG A 1 171 ? 18.298 -9.078 -4.827 1.00 83.94 171 ARG A C 1
ATOM 1368 O O . ARG A 1 171 ? 19.123 -8.439 -5.469 1.00 83.94 171 ARG A O 1
ATOM 1375 N N . ARG A 1 172 ? 18.469 -9.380 -3.535 1.00 84.25 172 ARG A N 1
ATOM 1376 C CA . ARG A 1 172 ? 19.643 -8.947 -2.755 1.00 84.25 172 ARG A CA 1
ATOM 1377 C C . ARG A 1 172 ? 20.941 -9.502 -3.319 1.00 84.25 172 ARG A C 1
ATOM 1379 O O . ARG A 1 172 ? 21.914 -8.769 -3.417 1.00 84.25 172 ARG A O 1
ATOM 1386 N N . ARG A 1 173 ? 20.946 -10.777 -3.720 1.00 86.69 173 ARG A N 1
ATOM 1387 C CA . ARG A 1 173 ? 22.112 -11.407 -4.350 1.00 86.69 173 ARG A CA 1
ATOM 1388 C C . ARG A 1 173 ? 22.481 -10.728 -5.667 1.00 86.69 173 ARG A C 1
ATOM 1390 O O . ARG A 1 173 ? 23.659 -10.500 -5.903 1.00 86.69 173 ARG A O 1
ATOM 1397 N N . TYR A 1 174 ? 21.493 -10.412 -6.503 1.00 85.19 174 TYR A N 1
ATOM 1398 C CA . TYR A 1 174 ? 21.718 -9.677 -7.746 1.00 85.19 174 TYR A CA 1
ATOM 1399 C C . TYR A 1 174 ? 22.331 -8.297 -7.477 1.00 85.19 174 TYR A C 1
ATOM 1401 O O . TYR A 1 174 ? 23.376 -7.994 -8.040 1.00 85.19 174 TYR A O 1
ATOM 1409 N N . VAL A 1 175 ? 21.750 -7.517 -6.557 1.00 82.38 175 VAL A N 1
ATOM 1410 C CA . VAL A 1 175 ? 22.281 -6.194 -6.180 1.00 82.38 175 VAL A CA 1
ATOM 1411 C C . VAL A 1 175 ? 23.708 -6.299 -5.640 1.00 82.38 175 VAL A C 1
ATOM 1413 O O . VAL A 1 175 ? 24.579 -5.590 -6.121 1.00 82.38 175 VAL A O 1
ATOM 1416 N N . ALA A 1 176 ? 23.978 -7.224 -4.714 1.00 84.62 176 ALA A N 1
ATOM 1417 C CA . ALA A 1 176 ? 25.311 -7.394 -4.136 1.00 84.62 176 ALA A CA 1
ATOM 1418 C C . ALA A 1 176 ? 26.375 -7.740 -5.195 1.00 84.62 176 ALA A C 1
ATOM 1420 O O . ALA A 1 176 ? 27.432 -7.121 -5.246 1.00 84.62 176 ALA A O 1
ATOM 1421 N N . ILE A 1 177 ? 26.078 -8.688 -6.093 1.00 85.44 177 ILE A N 1
ATOM 1422 C CA . ILE A 1 177 ? 26.988 -9.086 -7.182 1.00 85.44 177 ILE A CA 1
ATOM 1423 C C . ILE A 1 177 ? 27.250 -7.920 -8.146 1.00 85.44 177 ILE A C 1
ATOM 1425 O O . ILE A 1 177 ? 28.369 -7.782 -8.639 1.00 85.44 177 ILE A O 1
ATOM 1429 N N . MET A 1 178 ? 26.236 -7.085 -8.389 1.00 77.81 178 MET A N 1
ATOM 1430 C CA . MET A 1 178 ? 26.347 -5.880 -9.214 1.00 77.81 178 MET A CA 1
ATOM 1431 C C . MET A 1 178 ? 27.225 -4.808 -8.563 1.00 77.81 178 MET A C 1
ATOM 1433 O O . MET A 1 178 ? 28.050 -4.211 -9.252 1.00 77.81 178 MET A O 1
ATOM 1437 N N . THR A 1 179 ? 27.070 -4.577 -7.256 1.00 76.81 179 THR A N 1
ATOM 1438 C CA . THR A 1 179 ? 27.851 -3.578 -6.508 1.00 76.81 179 THR A CA 1
ATOM 1439 C C . THR A 1 179 ? 29.296 -4.011 -6.268 1.00 76.81 179 THR A C 1
ATOM 1441 O O . THR A 1 179 ? 30.187 -3.175 -6.220 1.00 76.81 179 THR A O 1
ATOM 1444 N N . GLU A 1 180 ? 29.551 -5.315 -6.146 1.00 82.38 180 GLU A N 1
ATOM 1445 C CA . GLU A 1 180 ? 30.889 -5.877 -5.907 1.00 82.38 180 GLU A CA 1
ATOM 1446 C C . GLU A 1 180 ? 31.767 -5.948 -7.173 1.00 82.38 180 GLU A C 1
ATOM 1448 O O . GLU A 1 180 ? 32.895 -6.429 -7.101 1.00 82.38 180 GLU A O 1
ATOM 1453 N N . GLY A 1 181 ? 31.270 -5.516 -8.340 1.00 67.56 181 GLY A N 1
ATOM 1454 C CA . GLY A 1 181 ? 32.053 -5.497 -9.582 1.00 67.56 181 GLY A CA 1
ATOM 1455 C C . GLY A 1 181 ? 32.486 -6.886 -10.074 1.00 67.56 181 GLY A C 1
ATOM 1456 O O . GLY A 1 181 ? 33.566 -7.034 -10.644 1.00 67.56 181 GLY A O 1
ATOM 1457 N N . ARG A 1 182 ? 31.676 -7.929 -9.830 1.00 78.50 182 ARG A N 1
ATOM 1458 C CA . ARG A 1 182 ? 31.983 -9.304 -10.272 1.00 78.50 182 ARG A CA 1
ATOM 1459 C C . ARG A 1 182 ? 31.883 -9.453 -11.798 1.00 78.50 182 ARG A C 1
ATOM 1461 O O . ARG A 1 182 ? 31.331 -8.602 -12.486 1.00 78.50 182 ARG A O 1
ATOM 1468 N N . SER A 1 183 ? 32.384 -10.575 -12.330 1.00 82.69 183 SER A N 1
ATOM 1469 C CA . SER A 1 183 ? 32.388 -10.841 -13.778 1.00 82.69 183 SER A CA 1
ATOM 1470 C C . SER A 1 183 ? 30.997 -10.719 -14.417 1.00 82.69 183 SER A C 1
ATOM 1472 O O . SER A 1 183 ? 29.988 -11.097 -13.811 1.00 82.69 183 SER A O 1
ATOM 1474 N N . ALA A 1 184 ? 30.952 -10.280 -15.679 1.00 79.12 184 ALA A N 1
ATOM 1475 C CA . ALA A 1 184 ? 29.713 -10.137 -16.451 1.00 79.12 184 ALA A CA 1
ATOM 1476 C C . ALA A 1 184 ? 28.871 -11.430 -16.481 1.00 79.12 184 ALA A C 1
ATOM 1478 O O . ALA A 1 184 ? 27.650 -11.390 -16.346 1.00 79.12 184 ALA A O 1
ATOM 1479 N N . GLN A 1 185 ? 29.522 -12.600 -16.545 1.00 83.19 185 GLN A N 1
ATOM 1480 C CA . GLN A 1 185 ? 28.838 -13.896 -16.450 1.00 83.19 185 GLN A CA 1
ATOM 1481 C C . GLN A 1 185 ? 28.120 -14.095 -15.106 1.00 83.19 185 GLN A C 1
ATOM 1483 O O . GLN A 1 185 ? 27.005 -14.613 -15.076 1.00 83.19 185 GLN A O 1
ATOM 1488 N N . SER A 1 186 ? 28.734 -13.683 -13.995 1.00 83.62 186 SER A N 1
ATOM 1489 C CA . SER A 1 186 ? 28.146 -13.825 -12.654 1.00 83.62 186 SER A CA 1
ATOM 1490 C C . SER A 1 186 ? 26.931 -12.915 -12.476 1.00 83.62 186 SER A C 1
ATOM 1492 O O . SER A 1 186 ? 25.922 -13.323 -11.891 1.00 83.62 186 SER A O 1
ATOM 1494 N N . ILE A 1 187 ? 27.026 -11.693 -13.006 1.00 81.44 187 ILE A N 1
ATOM 1495 C CA . ILE A 1 187 ? 25.937 -10.715 -13.041 1.00 81.44 187 ILE A CA 1
ATOM 1496 C C . ILE A 1 187 ? 24.752 -11.278 -13.828 1.00 81.44 187 ILE A C 1
ATOM 1498 O O . ILE A 1 187 ? 23.640 -11.344 -13.297 1.00 81.44 187 ILE A O 1
ATOM 1502 N N . GLU A 1 188 ? 24.988 -11.757 -15.052 1.00 81.31 188 GLU A N 1
ATOM 1503 C CA . GLU A 1 188 ? 23.919 -12.251 -15.923 1.00 81.31 188 GLU A CA 1
ATOM 1504 C C . GLU A 1 188 ? 23.247 -13.507 -15.346 1.00 81.31 188 GLU A C 1
ATOM 1506 O O . GLU A 1 188 ? 22.021 -13.640 -15.370 1.00 81.31 188 GLU A O 1
ATOM 1511 N N . GLN A 1 189 ? 24.011 -14.405 -14.717 1.00 85.06 189 GLN A N 1
ATOM 1512 C CA . GLN A 1 189 ? 23.445 -15.556 -14.008 1.00 85.06 189 GLN A CA 1
ATOM 1513 C C . GLN A 1 189 ? 22.530 -15.135 -12.847 1.00 85.06 189 GLN A C 1
ATOM 1515 O O . GLN A 1 189 ? 21.412 -15.646 -12.720 1.00 85.06 189 GLN A O 1
ATOM 1520 N N . ALA A 1 190 ? 22.966 -14.192 -12.006 1.00 84.94 190 ALA A N 1
ATOM 1521 C CA . ALA A 1 190 ? 22.162 -13.696 -10.889 1.00 84.94 190 ALA A CA 1
ATOM 1522 C C . ALA A 1 190 ? 20.894 -12.971 -11.373 1.00 84.94 190 ALA A C 1
ATOM 1524 O O . ALA A 1 190 ? 19.798 -13.203 -10.847 1.00 84.94 190 ALA A O 1
ATOM 1525 N N . ARG A 1 191 ? 21.029 -12.163 -12.429 1.00 81.31 191 ARG A N 1
ATOM 1526 C CA . ARG A 1 191 ? 19.937 -11.459 -13.108 1.00 81.31 191 ARG A CA 1
ATOM 1527 C C . ARG A 1 191 ? 18.901 -12.431 -13.665 1.00 81.31 191 ARG A C 1
ATOM 1529 O O . ARG A 1 191 ? 17.707 -12.279 -13.397 1.00 81.31 191 ARG A O 1
ATOM 1536 N N . ARG A 1 192 ? 19.339 -13.472 -14.381 1.00 83.75 192 ARG A N 1
ATOM 1537 C CA . ARG A 1 192 ? 18.467 -14.518 -14.939 1.00 83.75 192 ARG A CA 1
ATOM 1538 C C . ARG A 1 192 ? 17.678 -15.237 -13.847 1.00 83.75 192 ARG A C 1
ATOM 1540 O O . ARG A 1 192 ? 16.468 -15.416 -13.985 1.00 83.75 192 ARG A O 1
ATOM 1547 N N . MET A 1 193 ? 18.332 -15.601 -12.746 1.00 85.50 193 MET A N 1
ATOM 1548 C CA . MET A 1 193 ? 17.683 -16.269 -11.613 1.00 85.50 193 MET A CA 1
ATOM 1549 C C . MET A 1 193 ? 16.603 -15.393 -10.966 1.00 85.50 193 MET A C 1
ATOM 1551 O O . MET A 1 193 ? 15.494 -15.871 -10.709 1.00 85.50 193 MET A O 1
ATOM 1555 N N . TYR A 1 194 ? 16.892 -14.106 -10.751 1.00 82.88 194 TYR A N 1
ATOM 1556 C CA . TYR A 1 194 ? 15.910 -13.148 -10.240 1.00 82.88 194 TYR A CA 1
ATOM 1557 C C . TYR A 1 194 ? 14.728 -12.962 -11.209 1.00 82.88 194 TYR A C 1
ATOM 1559 O O . TYR A 1 194 ? 13.572 -13.039 -10.787 1.00 82.88 194 TYR A O 1
ATOM 1567 N N . ARG A 1 195 ? 14.999 -12.809 -12.515 1.00 77.25 195 ARG A N 1
ATOM 1568 C CA . ARG A 1 195 ? 13.974 -12.668 -13.566 1.00 77.25 195 ARG A CA 1
ATOM 1569 C C . ARG A 1 195 ? 13.010 -13.857 -13.598 1.00 77.25 195 ARG A C 1
ATOM 1571 O O . ARG A 1 195 ? 11.802 -13.649 -13.649 1.00 77.25 195 ARG A O 1
ATOM 1578 N N . ILE A 1 196 ? 13.520 -15.090 -13.537 1.00 79.00 196 ILE A N 1
ATOM 1579 C CA . ILE A 1 196 ? 12.686 -16.305 -13.560 1.00 79.00 196 ILE A CA 1
ATOM 1580 C C . ILE A 1 196 ? 11.779 -16.370 -12.332 1.00 79.00 196 ILE A C 1
ATOM 1582 O O . ILE A 1 196 ? 10.588 -16.637 -12.463 1.00 79.00 196 ILE A O 1
ATOM 1586 N N . GLN A 1 197 ? 12.326 -16.123 -11.139 1.00 79.44 197 GLN A N 1
ATOM 1587 C CA . GLN A 1 197 ? 11.551 -16.230 -9.904 1.00 79.44 197 GLN A CA 1
ATOM 1588 C C . GLN A 1 197 ? 10.481 -15.139 -9.785 1.00 79.44 197 GLN A C 1
ATOM 1590 O O . GLN A 1 197 ? 9.459 -15.383 -9.159 1.00 79.44 197 GLN A O 1
ATOM 1595 N N . ARG A 1 198 ? 10.700 -13.963 -10.384 1.00 70.44 198 ARG A N 1
ATOM 1596 C CA . ARG A 1 198 ? 9.714 -12.876 -10.425 1.00 70.44 198 ARG A CA 1
ATOM 1597 C C . ARG A 1 198 ? 8.566 -13.130 -11.414 1.00 70.44 198 ARG A C 1
ATOM 1599 O O . ARG A 1 198 ? 7.498 -12.564 -11.236 1.00 70.44 198 ARG A O 1
ATOM 1606 N N . ARG A 1 199 ? 8.786 -13.942 -12.455 1.00 61.88 199 ARG A N 1
ATOM 1607 C CA . ARG A 1 199 ? 7.762 -14.305 -13.455 1.00 61.88 199 ARG A CA 1
ATOM 1608 C C . ARG A 1 199 ? 6.814 -15.426 -12.996 1.00 61.88 199 ARG A C 1
ATOM 1610 O O . ARG A 1 199 ? 5.862 -15.707 -13.713 1.00 61.88 199 ARG A O 1
ATOM 1617 N N . ARG A 1 200 ? 7.114 -16.098 -11.880 1.00 49.34 200 ARG A N 1
ATOM 1618 C CA . ARG A 1 200 ? 6.304 -17.174 -11.286 1.00 49.34 200 ARG A CA 1
ATOM 1619 C C . ARG A 1 200 ? 5.472 -16.642 -10.134 1.00 49.34 200 ARG A C 1
ATOM 1621 O O . ARG A 1 200 ? 4.341 -17.141 -9.991 1.00 49.34 200 ARG A O 1
#

Organism: NCBI:txid54128

Solvent-accessible surface area (backbone atoms only — not comparable to full-atom values): 11608 Å² total; per-residue (Å²): 128,44,59,48,94,67,78,54,72,70,53,52,53,51,52,46,51,33,55,74,70,58,39,42,75,57,50,62,76,80,82,70,54,36,30,46,58,100,89,49,69,40,44,81,69,77,49,66,36,47,66,72,59,55,71,27,53,77,43,58,46,69,41,88,69,75,90,58,48,59,36,48,76,50,72,42,68,59,77,66,70,75,69,69,68,74,74,59,75,67,38,69,34,70,96,64,40,41,63,70,56,23,53,51,47,35,58,69,37,44,62,58,37,52,50,52,38,62,75,39,70,87,39,66,64,62,36,50,49,40,52,48,51,37,51,52,52,15,39,67,77,21,25,53,64,44,69,75,80,80,72,80,59,84,86,73,37,73,65,59,56,50,51,52,53,50,45,52,51,33,46,52,52,31,46,50,42,58,75,68,70,56,57,70,68,59,41,52,53,34,47,51,54,33,54,56,56,71,76,107